Protein AF-0000000086684149 (afdb_homodimer)

Str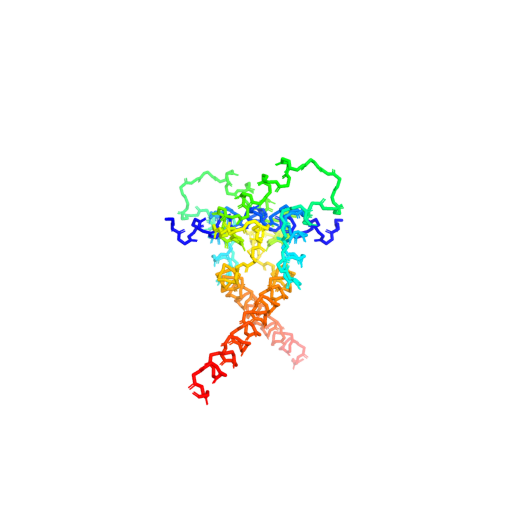ucture (mmCIF, N/CA/C/O backbone):
data_AF-0000000086684149-model_v1
#
loop_
_entity.id
_entity.type
_entity.pdbx_description
1 polymer 'Transcriptional regulator'
#
loop_
_atom_site.group_PDB
_atom_site.id
_atom_site.type_symbol
_atom_site.label_atom_id
_atom_site.label_alt_id
_atom_site.label_comp_id
_atom_site.label_asym_id
_atom_site.label_entity_id
_atom_site.label_seq_id
_atom_site.pdbx_PDB_ins_code
_atom_site.Cartn_x
_atom_site.Cartn_y
_atom_site.Cartn_z
_atom_site.occupancy
_atom_site.B_iso_or_equiv
_atom_site.auth_seq_id
_atom_site.auth_comp_id
_atom_site.auth_asym_id
_atom_site.auth_atom_id
_atom_site.pdbx_PDB_model_num
ATOM 1 N N . MET A 1 1 ? -17.109 5.512 -6.109 1 45.69 1 MET A N 1
ATOM 2 C CA . MET A 1 1 ? -15.75 5.008 -6.207 1 45.69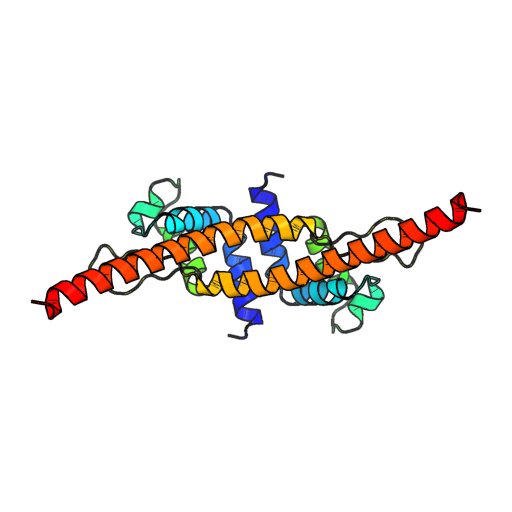 1 MET A CA 1
ATOM 3 C C . MET A 1 1 ? -15.656 3.58 -5.676 1 45.69 1 MET A C 1
ATOM 5 O O . MET A 1 1 ? -16.016 3.316 -4.527 1 45.69 1 MET A O 1
ATOM 9 N N . THR A 1 2 ? -15.602 2.537 -6.461 1 58.94 2 THR A N 1
ATOM 10 C CA . THR A 1 2 ? -15.562 1.169 -5.953 1 58.94 2 THR A CA 1
ATOM 11 C C . THR A 1 2 ? -14.352 0.962 -5.047 1 58.94 2 THR A C 1
ATOM 13 O O . THR A 1 2 ? -13.406 1.753 -5.07 1 58.94 2 THR A O 1
ATOM 16 N N . ALA A 1 3 ? -14.57 0.242 -4.008 1 57.41 3 ALA A N 1
ATOM 17 C CA . ALA A 1 3 ? -13.492 -0.094 -3.084 1 57.41 3 ALA A CA 1
ATOM 18 C C . ALA A 1 3 ? -12.18 -0.343 -3.832 1 57.41 3 ALA A C 1
ATOM 20 O O . ALA A 1 3 ? -11.109 0.046 -3.367 1 57.41 3 ALA A O 1
ATOM 21 N N . ALA A 1 4 ? -12.289 -0.984 -4.957 1 62.28 4 ALA A N 1
ATOM 22 C CA . ALA A 1 4 ? -11.133 -1.258 -5.801 1 62.28 4 ALA A CA 1
ATOM 23 C C . ALA A 1 4 ? -10.5 0.038 -6.305 1 62.28 4 ALA A C 1
ATOM 25 O O . ALA A 1 4 ? -9.273 0.166 -6.34 1 62.28 4 ALA A O 1
ATOM 26 N N . ASP A 1 5 ? -11.43 0.926 -6.422 1 85.31 5 ASP A N 1
ATOM 27 C CA . ASP A 1 5 ? -10.961 2.189 -6.977 1 85.31 5 ASP A CA 1
ATOM 28 C C . ASP A 1 5 ? -10.289 3.047 -5.906 1 85.31 5 ASP A C 1
ATOM 30 O O . ASP A 1 5 ? -9.25 3.656 -6.152 1 85.31 5 ASP A O 1
ATOM 34 N N . ALA A 1 6 ? -10.82 2.797 -4.668 1 90.56 6 ALA A N 1
ATOM 35 C CA . ALA A 1 6 ? -10.211 3.586 -3.6 1 90.56 6 ALA A CA 1
ATOM 36 C C . ALA A 1 6 ? -8.805 3.078 -3.273 1 90.56 6 ALA A C 1
ATOM 38 O O . ALA A 1 6 ? -7.879 3.871 -3.094 1 90.56 6 ALA A O 1
ATOM 39 N N . LEU A 1 7 ? -8.75 1.786 -3.307 1 93.81 7 LEU A N 1
ATOM 40 C CA . LEU A 1 7 ? -7.465 1.174 -2.996 1 93.81 7 LEU A CA 1
ATOM 41 C C . LEU A 1 7 ? -6.434 1.498 -4.07 1 93.81 7 LEU A C 1
ATOM 43 O O . LEU A 1 7 ? -5.266 1.744 -3.764 1 93.81 7 LEU A O 1
ATOM 47 N N . SER A 1 8 ? -6.914 1.571 -5.375 1 96.62 8 SER A N 1
ATOM 48 C CA . SER A 1 8 ? -6.023 1.928 -6.48 1 96.62 8 SER A CA 1
ATOM 49 C C . SER A 1 8 ? -5.477 3.342 -6.312 1 96.62 8 SER A C 1
ATOM 51 O O . SER A 1 8 ? -4.285 3.578 -6.512 1 96.62 8 SER A O 1
ATOM 53 N N . ARG A 1 9 ? -6.297 4.211 -5.871 1 96.06 9 ARG A N 1
ATOM 54 C CA . ARG A 1 9 ? -5.898 5.605 -5.695 1 96.06 9 ARG A CA 1
ATOM 55 C C . ARG A 1 9 ? -4.906 5.746 -4.547 1 96.06 9 ARG A C 1
ATOM 57 O O . ARG A 1 9 ? -3.93 6.492 -4.652 1 96.06 9 ARG A O 1
ATOM 64 N N . VAL A 1 10 ? -5.113 5.043 -3.5 1 96.5 10 VAL A N 1
ATOM 65 C CA . VAL A 1 10 ? -4.262 5.145 -2.32 1 96.5 10 VAL A CA 1
ATOM 66 C C . VAL A 1 10 ? -2.883 4.562 -2.629 1 96.5 10 VAL A C 1
ATOM 68 O O . VAL A 1 10 ? -1.86 5.191 -2.342 1 96.5 10 VAL A O 1
ATOM 71 N N . PHE A 1 11 ? -2.846 3.408 -3.26 1 96.38 11 PHE A N 1
ATOM 72 C CA . PHE A 1 11 ? -1.568 2.803 -3.619 1 96.38 11 PHE A CA 1
ATOM 73 C C . PHE A 1 11 ? -0.792 3.703 -4.574 1 96.38 11 PHE A C 1
ATOM 75 O O . PHE A 1 11 ? 0.409 3.916 -4.395 1 96.38 11 PHE A O 1
ATOM 82 N N . ALA A 1 12 ? -1.498 4.188 -5.527 1 97.31 12 ALA A N 1
ATOM 83 C CA . ALA A 1 12 ? -0.845 5.066 -6.492 1 97.31 12 ALA A CA 1
ATOM 84 C C . ALA A 1 12 ? -0.278 6.309 -5.809 1 97.31 12 ALA A C 1
ATOM 86 O O . ALA A 1 12 ? 0.838 6.734 -6.113 1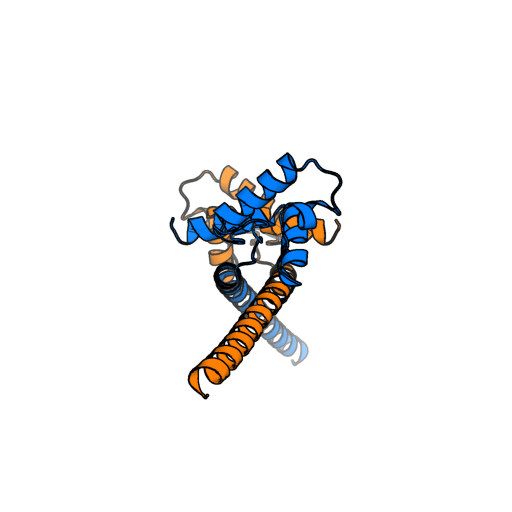 97.31 12 ALA A O 1
ATOM 87 N N . ALA A 1 13 ? -1.015 6.863 -4.941 1 97.62 13 ALA A N 1
ATOM 88 C CA . ALA A 1 13 ? -0.588 8.07 -4.234 1 97.62 13 ALA A CA 1
ATOM 89 C C . ALA A 1 13 ? 0.67 7.805 -3.41 1 97.62 13 ALA A C 1
ATOM 91 O O . ALA A 1 13 ? 1.594 8.617 -3.4 1 97.62 13 ALA A O 1
ATOM 92 N N . LEU A 1 14 ? 0.761 6.66 -2.793 1 96.5 14 LEU A N 1
ATOM 93 C CA . LEU A 1 14 ? 1.829 6.355 -1.846 1 96.5 14 LEU A CA 1
ATOM 94 C C . LEU A 1 14 ? 3.049 5.789 -2.566 1 96.5 14 LEU A C 1
ATOM 96 O O . LEU A 1 14 ? 4.098 5.59 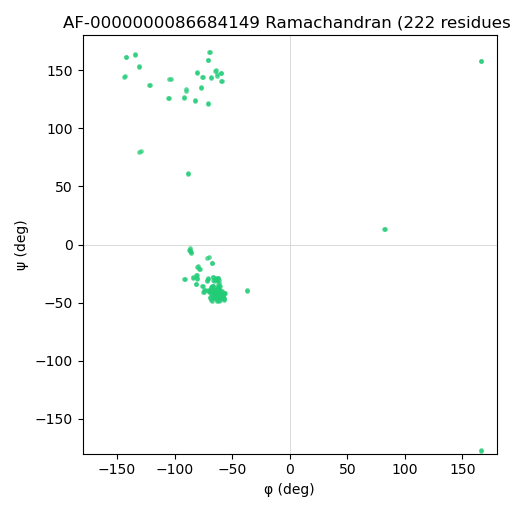-1.954 1 96.5 14 LEU A O 1
ATOM 100 N N . ALA A 1 15 ? 2.871 5.582 -3.881 1 97.19 15 ALA A N 1
ATOM 101 C CA . ALA A 1 15 ? 4.008 5.117 -4.672 1 97.19 15 ALA A CA 1
ATOM 102 C C . ALA A 1 15 ? 5.082 6.191 -4.773 1 97.19 15 ALA A C 1
ATOM 104 O O . ALA A 1 15 ? 6.227 5.906 -5.137 1 97.19 15 ALA A O 1
ATOM 105 N N . ASP A 1 16 ? 4.781 7.391 -4.48 1 97.19 16 ASP A N 1
ATOM 106 C CA . ASP A 1 16 ? 5.727 8.508 -4.539 1 97.19 16 ASP A CA 1
ATOM 107 C C . ASP A 1 16 ? 6.418 8.711 -3.193 1 97.19 16 ASP A C 1
ATOM 109 O O . ASP A 1 16 ? 5.754 8.898 -2.172 1 97.19 16 ASP A O 1
ATOM 113 N N . PRO A 1 17 ? 7.754 8.711 -3.23 1 96.06 17 PRO A N 1
ATOM 114 C CA . PRO A 1 17 ? 8.469 8.812 -1.955 1 96.06 17 PRO A CA 1
ATOM 115 C C . PRO A 1 17 ? 8.25 10.164 -1.269 1 96.06 17 PRO A C 1
ATOM 117 O O . PRO A 1 17 ? 8.25 10.234 -0.038 1 96.06 17 PRO A O 1
ATOM 120 N N . THR A 1 18 ? 8.062 11.203 -1.976 1 96.25 18 THR A N 1
ATOM 121 C CA . THR A 1 18 ? 7.797 12.516 -1.393 1 96.25 18 THR A CA 1
ATOM 122 C C . THR A 1 18 ? 6.469 12.516 -0.645 1 96.25 18 THR A C 1
ATOM 124 O O . THR A 1 18 ? 6.375 13.047 0.467 1 96.25 18 THR A O 1
ATOM 127 N N . ARG A 1 19 ? 5.52 11.969 -1.264 1 96.94 19 ARG A N 1
ATOM 128 C CA . ARG A 1 19 ? 4.211 11.891 -0.622 1 96.94 19 ARG A CA 1
ATOM 129 C C . ARG A 1 19 ? 4.266 11.023 0.63 1 96.94 19 ARG A C 1
ATOM 131 O O . ARG A 1 19 ? 3.615 11.328 1.632 1 96.94 19 ARG A O 1
ATOM 138 N N . ARG A 1 20 ? 5.027 9.914 0.574 1 95.75 20 ARG A N 1
ATOM 139 C CA . ARG A 1 20 ? 5.203 9.102 1.773 1 95.75 20 ARG A CA 1
ATOM 140 C C . ARG A 1 20 ? 5.895 9.898 2.877 1 95.75 20 ARG A C 1
ATOM 142 O O . ARG A 1 20 ? 5.555 9.758 4.055 1 95.75 20 ARG A O 1
ATOM 149 N N . ASP A 1 21 ? 6.832 10.656 2.492 1 95.5 21 ASP A N 1
ATOM 150 C CA . ASP A 1 21 ? 7.512 11.508 3.463 1 95.5 21 ASP A CA 1
ATOM 151 C C . ASP A 1 21 ? 6.551 12.516 4.078 1 95.5 21 ASP A C 1
ATOM 153 O O . ASP A 1 21 ? 6.602 12.781 5.281 1 95.5 21 ASP A O 1
ATOM 157 N N . MET A 1 22 ? 5.688 13.062 3.318 1 96.5 22 MET A N 1
ATOM 158 C CA . MET A 1 22 ? 4.684 14 3.816 1 96.5 22 MET A CA 1
ATOM 159 C C . MET A 1 22 ? 3.746 13.312 4.805 1 96.5 22 MET A C 1
ATOM 161 O O . MET A 1 22 ? 3.379 13.898 5.824 1 96.5 22 MET A O 1
ATOM 165 N N . VAL A 1 23 ? 3.377 12.094 4.496 1 95.56 23 VAL A N 1
ATOM 166 C CA . VAL A 1 23 ? 2.533 11.32 5.398 1 95.56 23 VAL A CA 1
ATOM 167 C C . VAL A 1 23 ? 3.254 11.117 6.73 1 95.56 23 VAL A C 1
ATOM 169 O O . VAL A 1 23 ? 2.658 11.281 7.797 1 95.56 23 VAL A O 1
ATOM 172 N N . ALA A 1 24 ? 4.512 10.766 6.656 1 93.25 24 ALA A N 1
ATOM 173 C CA . ALA A 1 24 ? 5.324 10.57 7.855 1 93.25 24 ALA A CA 1
ATOM 174 C C . ALA A 1 24 ? 5.336 11.836 8.719 1 93.25 24 ALA A C 1
ATOM 176 O O . ALA A 1 24 ? 5.168 11.758 9.938 1 93.25 24 ALA A O 1
ATOM 177 N N . ARG A 1 25 ? 5.434 12.906 8.164 1 93.81 25 ARG A N 1
ATOM 178 C CA . ARG A 1 25 ? 5.48 14.172 8.883 1 93.81 25 ARG A CA 1
ATOM 179 C C . ARG A 1 25 ? 4.125 14.5 9.5 1 93.81 25 ARG A C 1
ATOM 181 O O . ARG A 1 25 ? 4.047 14.945 10.648 1 93.81 25 ARG A O 1
ATOM 188 N N . LEU A 1 26 ? 3.129 14.242 8.773 1 94 26 LEU A N 1
ATOM 189 C CA . LEU A 1 26 ? 1.782 14.547 9.242 1 94 26 LEU A CA 1
ATOM 190 C C . LEU A 1 26 ? 1.369 13.594 10.359 1 94 26 LEU A C 1
ATOM 192 O O . LEU A 1 26 ? 0.485 13.914 11.156 1 94 26 LEU A O 1
ATOM 196 N N . SER A 1 27 ? 1.933 12.453 10.281 1 90.19 27 SER A N 1
ATOM 197 C CA . SER A 1 27 ? 1.631 11.5 11.352 1 90.19 27 SER A CA 1
ATOM 198 C C . SER A 1 27 ? 2.137 12.008 12.695 1 90.19 27 SER A C 1
ATOM 200 O O . SER A 1 27 ? 1.582 11.656 13.742 1 90.19 27 SER A O 1
ATOM 202 N N . ALA A 1 28 ? 3.15 12.758 12.703 1 87.12 28 ALA A N 1
ATOM 203 C CA . ALA A 1 28 ? 3.723 13.32 13.922 1 87.12 28 ALA A CA 1
ATOM 204 C C . ALA A 1 28 ? 2.91 14.523 14.406 1 87.12 28 ALA A C 1
ATOM 206 O O . ALA A 1 28 ? 3.021 14.922 15.57 1 87.12 28 ALA A O 1
ATOM 207 N N . GLY A 1 29 ? 2.15 15.117 13.492 1 87.94 29 GLY A N 1
ATOM 208 C CA . GLY A 1 29 ? 1.315 16.25 13.828 1 87.94 29 GLY A CA 1
ATOM 209 C C . GLY A 1 29 ? 0.794 17 12.617 1 87.94 29 GLY A C 1
ATOM 210 O O . GLY A 1 29 ? 1.404 16.953 11.547 1 87.94 29 GLY A O 1
ATOM 211 N N . ASP A 1 30 ? -0.292 17.703 12.844 1 89.38 30 ASP A N 1
ATOM 212 C CA . ASP A 1 30 ? -0.843 18.516 11.766 1 89.38 30 ASP A CA 1
ATOM 213 C C . ASP A 1 30 ? 0.141 19.609 11.352 1 89.38 30 ASP A C 1
ATOM 215 O O . ASP A 1 30 ? 0.929 20.094 12.164 1 89.38 30 ASP A O 1
ATOM 219 N N . ALA A 1 31 ? 0.15 19.953 10.109 1 93.19 31 ALA A N 1
ATOM 220 C CA . ALA A 1 31 ? 0.998 21.016 9.57 1 93.19 31 ALA A CA 1
ATOM 221 C C . ALA A 1 31 ? 0.278 21.781 8.469 1 93.19 31 ALA A C 1
ATOM 223 O O . ALA A 1 31 ? -0.555 21.219 7.754 1 93.19 31 ALA A O 1
ATOM 224 N N . THR A 1 32 ? 0.548 23.062 8.445 1 94.31 32 THR A N 1
ATOM 225 C CA . THR A 1 32 ? 0.079 23.828 7.293 1 94.31 32 THR A CA 1
ATOM 226 C C . THR A 1 32 ? 0.85 23.438 6.035 1 94.31 32 THR A C 1
ATOM 228 O O . THR A 1 32 ? 1.893 22.797 6.117 1 94.31 32 THR A O 1
ATOM 231 N N . VAL A 1 33 ? 0.311 23.844 4.918 1 94.88 33 VAL A N 1
ATOM 232 C CA . VAL A 1 33 ? 0.979 23.562 3.652 1 94.88 33 VAL A CA 1
ATOM 233 C C . VAL A 1 33 ? 2.373 24.188 3.654 1 94.88 33 VAL A C 1
ATOM 235 O O . VAL A 1 33 ? 3.34 23.562 3.209 1 94.88 33 VAL A O 1
ATOM 238 N N . GLY A 1 34 ? 2.424 25.391 4.219 1 94.06 34 GLY A N 1
ATOM 239 C CA . GLY A 1 34 ? 3.707 26.078 4.305 1 94.06 34 GLY A CA 1
ATOM 240 C C . GLY A 1 34 ? 4.715 25.344 5.172 1 94.06 34 GLY A C 1
ATOM 241 O O . GLY A 1 34 ? 5.883 25.203 4.797 1 94.06 34 GLY A O 1
ATOM 242 N N . GLN A 1 35 ? 4.312 24.875 6.316 1 95 35 GLN A N 1
ATOM 243 C CA . GLN A 1 35 ? 5.168 24.109 7.215 1 95 35 GLN A CA 1
ATOM 244 C C . GLN A 1 35 ? 5.617 22.797 6.57 1 95 35 GLN A C 1
ATOM 246 O O . GLN A 1 35 ? 6.773 22.391 6.715 1 95 35 GLN A O 1
ATOM 251 N N . LEU A 1 36 ? 4.742 22.125 5.867 1 95.12 36 LEU A N 1
ATOM 252 C CA . LEU A 1 36 ? 5.059 20.875 5.176 1 95.12 36 LEU A CA 1
ATOM 253 C C . LEU A 1 36 ? 6.094 21.109 4.082 1 95.12 36 LEU A C 1
ATOM 255 O O . LEU A 1 36 ? 6.93 20.234 3.822 1 95.12 36 LEU A O 1
ATOM 259 N N . ALA A 1 37 ? 6.086 22.297 3.49 1 96.31 37 ALA A N 1
ATOM 260 C CA . ALA A 1 37 ? 6.914 22.594 2.324 1 96.31 37 ALA A CA 1
ATOM 261 C C . ALA A 1 37 ? 8.352 22.906 2.736 1 96.31 37 ALA A C 1
ATOM 263 O O . ALA A 1 37 ? 9.273 22.812 1.92 1 96.31 37 ALA A O 1
ATOM 264 N N . GLU A 1 38 ? 8.539 23.219 3.955 1 96.19 38 GLU A N 1
ATOM 265 C CA . GLU A 1 38 ? 9.781 23.781 4.449 1 96.19 38 GLU A CA 1
ATOM 266 C C . GLU A 1 38 ? 10.969 22.875 4.145 1 96.19 38 GLU A C 1
ATOM 268 O O . GLU A 1 38 ? 12.023 23.344 3.699 1 96.19 38 GLU A O 1
ATOM 273 N N . PRO A 1 39 ? 10.836 21.672 4.312 1 94.62 39 PRO A N 1
ATOM 274 C CA . PRO A 1 39 ? 12.016 20.812 4.184 1 94.62 39 PRO A CA 1
ATOM 275 C C . PRO A 1 39 ? 12.273 20.375 2.74 1 94.62 39 PRO A C 1
ATOM 277 O O . PRO A 1 39 ? 13.281 19.719 2.463 1 94.62 39 PRO A O 1
ATOM 280 N N . TYR A 1 40 ? 11.445 20.719 1.788 1 95.75 40 TYR A N 1
ATOM 281 C CA . TYR A 1 40 ? 11.555 20.188 0.43 1 95.75 40 TYR A CA 1
ATOM 282 C C . TYR A 1 40 ? 12.141 21.234 -0.509 1 95.75 40 TYR A C 1
ATOM 284 O O . TYR A 1 40 ? 11.898 22.438 -0.344 1 95.75 40 TYR A O 1
ATOM 292 N N . ARG A 1 41 ? 12.914 20.734 -1.344 1 95.5 41 ARG A N 1
ATOM 293 C CA . ARG A 1 41 ? 13.422 21.578 -2.422 1 95.5 41 ARG A CA 1
ATOM 294 C C . ARG A 1 41 ? 12.484 21.562 -3.621 1 95.5 41 ARG A C 1
ATOM 296 O O . ARG A 1 41 ? 12.836 21.078 -4.695 1 95.5 41 ARG A O 1
ATOM 303 N N . MET A 1 42 ? 11.32 21.969 -3.51 1 96 42 MET A N 1
ATOM 304 C CA . MET A 1 42 ? 10.289 22.062 -4.539 1 96 42 MET A CA 1
ATOM 305 C C . MET A 1 42 ? 9.445 23.312 -4.359 1 96 42 MET A C 1
ATOM 307 O O . MET A 1 42 ? 9.453 23.922 -3.289 1 96 42 MET A O 1
ATOM 311 N N . THR A 1 43 ? 8.789 23.688 -5.352 1 96.06 43 THR A N 1
ATOM 312 C CA . THR A 1 43 ? 7.906 24.844 -5.301 1 96.06 43 THR A CA 1
ATOM 313 C C . THR A 1 43 ? 6.668 24.562 -4.461 1 96.06 43 THR A C 1
ATOM 315 O O . THR A 1 43 ? 6.297 23.391 -4.277 1 96.06 43 THR A O 1
ATOM 318 N N . LEU A 1 44 ? 6.047 25.562 -4 1 96.12 44 LEU A N 1
ATOM 319 C CA . LEU A 1 44 ? 4.793 25.422 -3.273 1 96.12 44 LEU A CA 1
ATOM 320 C C . LEU A 1 44 ? 3.723 24.797 -4.16 1 96.12 44 LEU A C 1
ATOM 322 O O . LEU A 1 44 ? 2.883 24.031 -3.676 1 96.12 44 LEU A O 1
ATOM 326 N N . GLN A 1 45 ? 3.771 25.141 -5.391 1 96.94 45 GLN A N 1
ATOM 327 C CA . GLN A 1 45 ? 2.848 24.547 -6.352 1 96.94 45 GLN A CA 1
ATOM 328 C C . GLN A 1 45 ? 2.996 23.016 -6.383 1 96.94 45 GLN A C 1
ATOM 330 O O . GLN A 1 45 ? 2 22.297 -6.426 1 96.94 45 GLN A O 1
ATOM 335 N N . ALA A 1 46 ? 4.242 22.578 -6.406 1 97.62 46 ALA A N 1
ATOM 336 C CA . ALA A 1 46 ? 4.504 21.141 -6.414 1 97.62 46 ALA A CA 1
ATOM 337 C C . ALA A 1 46 ? 4 20.469 -5.133 1 97.62 46 ALA A C 1
ATOM 339 O O . ALA A 1 46 ? 3.451 19.375 -5.168 1 97.62 46 ALA A O 1
ATOM 340 N N . VAL A 1 47 ? 4.203 21.125 -4.031 1 97.56 47 VAL A N 1
ATOM 341 C CA . VAL A 1 47 ? 3.707 20.625 -2.752 1 97.56 47 VAL A CA 1
ATOM 342 C C . VAL A 1 47 ? 2.184 20.516 -2.795 1 97.56 47 VAL A C 1
ATOM 344 O O . VAL A 1 47 ? 1.614 19.5 -2.371 1 97.56 47 VAL A O 1
ATOM 347 N N . TYR A 1 48 ? 1.524 21.516 -3.342 1 97.31 48 TYR A N 1
ATOM 348 C CA . TYR A 1 48 ? 0.071 21.484 -3.471 1 97.31 48 TYR A CA 1
ATOM 349 C C . TYR A 1 48 ? -0.383 20.328 -4.344 1 97.31 48 TYR A C 1
ATOM 351 O O . TYR A 1 48 ? -1.368 19.656 -4.031 1 97.31 48 TYR A O 1
ATOM 359 N N . LYS A 1 49 ? 0.357 20.109 -5.363 1 98.25 49 LYS A N 1
ATOM 360 C CA . LYS A 1 49 ? 0.009 19.016 -6.254 1 98.25 49 LYS A CA 1
ATOM 361 C C . LYS A 1 49 ? 0.095 17.672 -5.531 1 98.25 49 LYS A C 1
ATOM 363 O O . LYS A 1 49 ? -0.768 16.812 -5.707 1 98.25 49 LYS A O 1
ATOM 368 N N . HIS A 1 50 ? 1.162 17.5 -4.777 1 98.12 50 HIS A N 1
ATOM 369 C CA . HIS A 1 50 ? 1.285 16.281 -3.986 1 98.12 50 HIS A CA 1
ATOM 370 C C . HIS A 1 50 ? 0.13 16.141 -3 1 98.12 50 HIS A C 1
ATOM 372 O O . HIS A 1 50 ? -0.448 15.055 -2.859 1 98.12 50 HIS A O 1
ATOM 378 N N . LEU A 1 51 ? -0.199 17.203 -2.381 1 97.94 51 LEU A N 1
ATOM 379 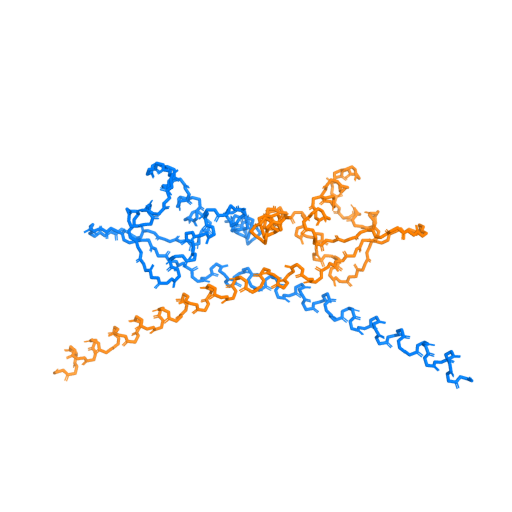C CA . LEU A 1 51 ? -1.258 17.188 -1.376 1 97.94 51 LEU A CA 1
ATOM 380 C C . LEU A 1 51 ? -2.615 16.922 -2.021 1 97.94 51 LEU A C 1
ATOM 382 O O . LEU A 1 51 ? -3.477 16.281 -1.427 1 97.94 51 LEU A O 1
ATOM 386 N N . LYS A 1 52 ? -2.799 17.453 -3.158 1 98.19 52 LYS A N 1
ATOM 387 C CA . LYS A 1 52 ? -4.039 17.203 -3.883 1 98.19 52 LYS A CA 1
ATOM 388 C C . LYS A 1 52 ? -4.188 15.711 -4.195 1 98.19 52 LYS A C 1
ATOM 390 O O . LYS A 1 52 ? -5.273 15.141 -4.043 1 98.19 52 LYS A O 1
ATOM 395 N N . VAL A 1 53 ? -3.137 15.109 -4.656 1 98.06 53 VAL A N 1
ATOM 396 C CA . VAL A 1 53 ? -3.143 13.68 -4.941 1 98.06 53 VAL A CA 1
ATOM 397 C C . VAL A 1 53 ? -3.475 12.898 -3.672 1 98.06 53 VAL A C 1
ATOM 399 O O . VAL A 1 53 ? -4.305 11.984 -3.693 1 98.06 53 VAL A O 1
ATOM 402 N N . LEU A 1 54 ? -2.857 13.234 -2.568 1 97.69 54 LEU A N 1
ATOM 403 C CA . LEU A 1 54 ? -3.102 12.578 -1.286 1 97.69 54 LEU A CA 1
ATOM 404 C C . LEU A 1 54 ? -4.539 12.812 -0.824 1 97.69 54 LEU A C 1
ATOM 406 O O . LEU A 1 54 ? -5.172 11.898 -0.286 1 97.69 54 LEU A O 1
ATOM 410 N N . GLU A 1 55 ? -5.008 13.992 -1.02 1 96.94 55 GLU A N 1
ATOM 411 C CA . GLU A 1 55 ? -6.375 14.336 -0.635 1 96.94 55 GLU A CA 1
ATOM 412 C C . GLU A 1 55 ? -7.395 13.57 -1.469 1 96.94 55 GLU A C 1
ATOM 414 O O . GLU A 1 55 ? -8.352 13.016 -0.928 1 96.94 55 GLU A O 1
ATOM 419 N N . ASP A 1 56 ? -7.195 13.484 -2.771 1 95.69 56 ASP A N 1
ATOM 420 C CA . ASP A 1 56 ? -8.086 12.758 -3.674 1 95.69 56 ASP A CA 1
ATOM 421 C C . ASP A 1 56 ? -8.125 11.273 -3.324 1 95.69 56 ASP A C 1
ATOM 423 O O . ASP A 1 56 ? -9.133 10.602 -3.562 1 95.69 56 ASP A O 1
ATOM 427 N N . ALA A 1 57 ? -7.023 10.805 -2.766 1 96.38 57 ALA A N 1
ATOM 428 C CA . ALA A 1 57 ? -6.926 9.398 -2.383 1 96.38 57 ALA A CA 1
ATOM 429 C C . ALA A 1 57 ? -7.496 9.172 -0.987 1 96.38 57 ALA A C 1
ATOM 431 O O . ALA A 1 57 ? -7.562 8.039 -0.514 1 96.38 57 ALA A O 1
ATOM 432 N N . GLY A 1 58 ? -7.836 10.219 -0.325 1 94.5 58 GLY A N 1
ATOM 433 C CA . GLY A 1 58 ? -8.406 10.117 1.01 1 94.5 58 GLY A CA 1
ATOM 434 C C . GLY A 1 58 ? -7.359 9.953 2.094 1 94.5 58 GLY A C 1
ATOM 435 O O . GLY A 1 58 ? -7.68 9.586 3.227 1 94.5 58 GLY A O 1
ATOM 436 N N . VAL A 1 59 ? -6.133 10.18 1.81 1 95.38 59 VAL A N 1
ATOM 437 C CA . VAL A 1 59 ? -5.02 9.977 2.734 1 95.38 59 VAL A CA 1
ATOM 438 C C . VAL A 1 59 ? -4.906 11.18 3.674 1 95.38 59 VAL A C 1
ATOM 440 O O . VAL A 1 59 ? -4.586 11.023 4.855 1 95.38 59 VAL A O 1
ATOM 443 N N . VAL A 1 60 ? -5.227 12.328 3.152 1 95.81 60 VAL A N 1
ATOM 444 C CA . VAL A 1 60 ? -5.199 13.539 3.963 1 95.81 60 VAL A CA 1
ATOM 445 C C . VAL A 1 60 ? -6.469 14.352 3.717 1 95.81 60 VAL A C 1
ATOM 447 O O . VAL A 1 60 ? -7.219 14.078 2.779 1 95.81 60 VAL A O 1
ATOM 450 N N . SER A 1 61 ? -6.707 15.219 4.566 1 94 61 SER A N 1
ATOM 451 C CA . SER A 1 61 ? -7.773 16.203 4.406 1 94 61 SER A CA 1
ATOM 452 C C . SER A 1 61 ? -7.273 17.609 4.688 1 94 61 SER A C 1
ATOM 454 O O . SER A 1 61 ? -6.266 17.797 5.379 1 94 61 SER A O 1
ATOM 456 N N . ARG A 1 62 ? -7.898 18.594 4.113 1 93.12 62 ARG A N 1
ATOM 457 C CA . ARG A 1 62 ? -7.672 20.016 4.32 1 93.12 62 ARG A CA 1
ATOM 458 C C . ARG A 1 62 ? -8.984 20.75 4.578 1 93.12 62 ARG A C 1
ATOM 460 O O . ARG A 1 62 ? -9.547 21.359 3.672 1 93.12 62 ARG A O 1
ATOM 467 N N . PRO A 1 63 ? -9.406 20.625 5.793 1 88 63 PRO A N 1
ATOM 468 C CA . PRO A 1 63 ? -10.719 21.203 6.098 1 88 63 PRO A CA 1
ATOM 469 C C . PRO A 1 63 ? -10.742 22.719 5.941 1 88 63 PRO A C 1
ATOM 471 O O . PRO A 1 63 ? -9.719 23.391 6.105 1 88 63 PRO A O 1
ATOM 474 N N . ALA A 1 64 ? -11.984 23.172 5.582 1 84.94 64 ALA A N 1
ATOM 475 C CA . ALA A 1 64 ? -12.195 24.609 5.504 1 84.94 64 ALA A CA 1
ATOM 476 C C . ALA A 1 64 ? -12.148 25.25 6.887 1 84.94 64 ALA A C 1
ATOM 478 O O . ALA A 1 64 ? -12.484 24.609 7.887 1 84.94 64 ALA A O 1
ATOM 479 N N . GLY A 1 65 ? -11.648 26.391 7.043 1 82.31 65 GLY A N 1
ATOM 480 C CA . GLY A 1 65 ? -11.57 27.141 8.289 1 82.31 65 GLY A CA 1
ATOM 481 C C . GLY A 1 65 ? -10.617 28.312 8.211 1 82.31 65 GLY A C 1
ATOM 482 O O . GLY A 1 65 ? -10.195 28.719 7.125 1 82.31 65 GLY A O 1
ATOM 483 N N . PRO A 1 66 ? -10.57 28.922 9.414 1 81.5 66 PRO A N 1
ATOM 484 C CA . PRO A 1 66 ? -9.68 30.094 9.445 1 81.5 66 PRO A CA 1
ATOM 485 C C . PRO A 1 66 ? -8.234 29.734 9.094 1 81.5 66 PRO A C 1
ATOM 487 O O . PRO A 1 66 ? -7.812 28.594 9.281 1 81.5 66 PRO A O 1
ATOM 490 N N . GLN A 1 67 ? -7.57 30.594 8.508 1 81 67 GLN A N 1
ATOM 491 C CA . GLN A 1 67 ? -6.164 30.391 8.156 1 81 67 GLN A CA 1
ATOM 492 C C . GLN A 1 67 ? -5.27 30.516 9.383 1 81 67 GLN A C 1
ATOM 494 O O . GLN A 1 67 ? -5.598 31.234 10.328 1 81 67 GLN A O 1
ATOM 499 N N . PRO A 1 68 ? -4.109 29.719 9.578 1 79.25 68 PRO A N 1
ATOM 500 C CA . PRO A 1 68 ? -3.574 28.766 8.602 1 79.25 68 PRO A CA 1
ATOM 501 C C . PRO A 1 68 ? -4.281 27.406 8.641 1 79.25 68 PRO A C 1
ATOM 503 O O . PRO A 1 68 ? -4.426 26.812 9.719 1 79.25 68 PRO A O 1
ATOM 506 N N . ARG A 1 69 ? -4.828 26.938 7.527 1 86 69 ARG A N 1
ATOM 507 C CA . ARG A 1 69 ? -5.559 25.688 7.426 1 86 69 ARG A CA 1
ATOM 508 C C . ARG A 1 69 ? -4.617 24.5 7.559 1 86 69 ARG A C 1
ATOM 510 O O . ARG A 1 69 ? -3.635 24.391 6.824 1 86 69 ARG A O 1
ATOM 517 N N . PRO A 1 70 ? -4.863 23.688 8.5 1 92.38 70 PRO A N 1
ATOM 518 C CA . PRO A 1 70 ? -3.975 22.531 8.688 1 92.38 70 PRO A CA 1
ATOM 519 C C . PRO A 1 70 ? -4.277 21.391 7.727 1 92.38 70 PRO A C 1
ATOM 521 O O . PRO A 1 70 ? -5.414 21.25 7.262 1 92.38 70 PRO A O 1
ATOM 524 N N . VAL A 1 71 ? -3.293 20.672 7.344 1 95.06 71 VAL A N 1
ATOM 525 C CA . VAL A 1 71 ? -3.418 19.391 6.68 1 95.06 71 VAL A CA 1
ATOM 526 C C . VAL A 1 71 ? -3.441 18.266 7.719 1 95.06 71 VAL A C 1
ATOM 528 O O . VAL A 1 71 ? -2.611 18.234 8.633 1 95.06 71 VAL A O 1
ATOM 531 N N . ARG A 1 72 ? -4.395 17.391 7.539 1 91.5 72 ARG A N 1
ATOM 532 C CA . ARG A 1 72 ? -4.562 16.328 8.531 1 91.5 72 ARG A CA 1
ATOM 533 C C . ARG A 1 72 ? -4.426 14.945 7.887 1 91.5 72 ARG A C 1
ATOM 535 O O . ARG A 1 72 ? -4.914 14.727 6.777 1 91.5 72 ARG A O 1
ATOM 542 N N . LEU A 1 73 ? -3.721 14.078 8.578 1 93.31 73 LEU A N 1
ATOM 543 C CA . LEU A 1 73 ? -3.646 12.688 8.148 1 93.31 73 LEU A CA 1
ATOM 544 C C . LEU A 1 73 ? -4.926 11.938 8.508 1 93.31 73 LEU A C 1
ATOM 546 O O . LEU A 1 73 ? -5.434 12.062 9.625 1 93.31 73 LEU A O 1
ATOM 550 N N . GLU A 1 74 ? -5.422 11.156 7.559 1 90.12 74 GLU A N 1
ATOM 551 C CA . GLU A 1 74 ? -6.645 10.383 7.77 1 90.12 74 GLU A CA 1
ATOM 552 C C . GLU A 1 74 ? -6.336 8.906 7.969 1 90.12 74 GLU A C 1
ATOM 554 O O . GLU A 1 74 ? -5.793 8.25 7.074 1 90.12 74 GLU A O 1
ATOM 559 N N . ALA A 1 75 ? -6.789 8.305 9.039 1 84.5 75 ALA A N 1
ATOM 560 C CA . ALA A 1 75 ? -6.441 6.945 9.438 1 84.5 75 ALA A CA 1
ATOM 561 C C . ALA A 1 75 ? -7.277 5.922 8.672 1 84.5 75 ALA A C 1
ATOM 563 O O . ALA A 1 75 ? -6.84 4.785 8.469 1 84.5 75 ALA A O 1
ATOM 564 N N . GLU A 1 76 ? -8.43 6.262 8.227 1 85.38 76 GLU A N 1
ATOM 565 C CA . GLU A 1 76 ? -9.406 5.32 7.68 1 85.38 76 GLU A CA 1
ATOM 566 C C . GLU A 1 76 ? -8.867 4.633 6.43 1 85.38 76 GLU A C 1
ATOM 568 O O . GLU A 1 76 ? -9.156 3.459 6.188 1 85.38 76 GLU A O 1
ATOM 573 N N . VAL A 1 77 ? -8.172 5.383 5.73 1 85.06 77 VAL A N 1
ATOM 574 C CA . VAL A 1 77 ? -7.691 4.82 4.469 1 85.06 77 VAL A CA 1
ATOM 575 C C . VAL A 1 77 ? -6.613 3.777 4.746 1 85.06 77 VAL A C 1
ATOM 577 O O . VAL A 1 77 ? -6.461 2.816 3.99 1 85.06 77 VAL A O 1
ATOM 580 N N . PHE A 1 78 ? -5.852 3.924 5.785 1 87.19 78 PHE A N 1
ATOM 581 C CA . PHE A 1 78 ? -4.832 2.953 6.168 1 87.19 78 PHE A CA 1
ATOM 582 C C . PHE A 1 78 ? -5.469 1.642 6.605 1 87.19 78 PHE A C 1
ATOM 584 O O . PHE A 1 78 ? -4.895 0.569 6.41 1 87.19 78 PHE A O 1
ATOM 591 N N . ASP A 1 79 ? -6.703 1.835 7.113 1 86.62 79 ASP A N 1
ATOM 592 C CA . ASP A 1 79 ? -7.426 0.634 7.52 1 86.62 79 ASP A CA 1
ATOM 593 C C . ASP A 1 79 ? -7.773 -0.233 6.312 1 86.62 79 ASP A C 1
ATOM 595 O O . ASP A 1 79 ? -7.688 -1.461 6.375 1 86.62 79 ASP A O 1
ATOM 599 N N . LEU A 1 80 ? -8.148 0.436 5.309 1 87.19 80 LEU A N 1
ATOM 600 C CA . LEU A 1 80 ? -8.469 -0.27 4.074 1 87.19 80 LEU A CA 1
ATOM 601 C C . LEU A 1 80 ? -7.246 -0.996 3.525 1 87.19 80 LEU A C 1
ATOM 603 O O . LEU A 1 80 ? -7.332 -2.166 3.146 1 87.19 80 LEU A O 1
ATOM 607 N N . MET A 1 81 ? -6.125 -0.361 3.512 1 90.75 81 MET A N 1
ATOM 608 C CA . MET A 1 81 ? -4.879 -0.959 3.041 1 90.75 81 MET A CA 1
ATOM 609 C C . MET A 1 81 ? -4.477 -2.139 3.92 1 90.75 81 MET A C 1
ATOM 611 O O . MET A 1 81 ? -4.141 -3.211 3.412 1 90.75 81 MET A O 1
ATOM 615 N N . ASP A 1 82 ? -4.523 -1.859 5.152 1 89 82 ASP A N 1
ATOM 616 C CA . ASP A 1 82 ? -4.125 -2.871 6.125 1 89 82 ASP A CA 1
ATOM 617 C C . ASP A 1 82 ? -4.957 -4.141 5.969 1 89 82 ASP A C 1
ATOM 619 O O . ASP A 1 82 ? -4.414 -5.25 5.973 1 89 82 ASP A O 1
ATOM 623 N N . THR A 1 83 ? -6.234 -3.971 5.848 1 88.75 83 THR A N 1
ATOM 624 C CA . THR A 1 83 ? -7.129 -5.113 5.699 1 88.75 83 THR A CA 1
ATOM 625 C C . THR A 1 83 ? -6.746 -5.945 4.48 1 88.75 83 THR A C 1
ATOM 627 O O . THR A 1 83 ? -6.676 -7.176 4.559 1 88.75 83 THR A O 1
ATOM 630 N N . TRP A 1 84 ? -6.5 -5.266 3.441 1 90.19 84 TRP A N 1
ATOM 631 C CA . TRP A 1 84 ? -6.148 -5.965 2.209 1 90.19 84 TRP A CA 1
ATOM 632 C C . TRP A 1 84 ? -4.789 -6.641 2.338 1 90.19 84 TRP A C 1
ATOM 634 O O . TRP A 1 84 ? -4.637 -7.816 1.997 1 90.19 84 TRP A O 1
ATOM 644 N N . ILE A 1 85 ? -3.812 -5.973 2.807 1 89.31 85 ILE A N 1
ATOM 645 C CA . ILE A 1 85 ? -2.439 -6.461 2.896 1 89.31 85 ILE A CA 1
ATOM 646 C C . ILE A 1 85 ? -2.371 -7.629 3.879 1 89.31 85 ILE A C 1
ATOM 648 O O . ILE A 1 85 ? -1.739 -8.648 3.594 1 89.31 85 ILE A O 1
ATOM 652 N N . GLU A 1 86 ? -2.994 -7.477 5.008 1 86.62 86 GLU A N 1
ATOM 653 C CA . GLU A 1 86 ? -2.949 -8.5 6.051 1 86.62 86 GLU A CA 1
ATOM 654 C C . GLU A 1 86 ? -3.584 -9.805 5.574 1 86.62 86 GLU A C 1
ATOM 656 O O . GLU A 1 86 ? -3.105 -10.891 5.906 1 86.62 86 GLU A O 1
ATOM 661 N N . ARG A 1 87 ? -4.57 -9.664 4.914 1 85.12 87 ARG A N 1
ATOM 662 C CA . ARG A 1 87 ? -5.254 -10.844 4.395 1 85.12 87 ARG A CA 1
ATOM 663 C C . ARG A 1 87 ? -4.312 -11.688 3.539 1 85.12 87 ARG A C 1
ATOM 665 O O . ARG A 1 87 ? -4.176 -12.891 3.764 1 85.12 87 ARG A O 1
ATOM 672 N N . TYR A 1 88 ? -3.598 -11.031 2.645 1 83.12 88 TYR A N 1
ATOM 673 C CA . TYR A 1 88 ? -2.822 -11.797 1.68 1 83.12 88 TYR A CA 1
ATOM 674 C C . TYR A 1 88 ? -1.473 -12.203 2.264 1 83.12 88 TYR A C 1
ATOM 676 O O . TYR A 1 88 ? -0.917 -13.242 1.898 1 83.12 88 TYR A O 1
ATOM 684 N N . ARG A 1 89 ? -1.013 -11.391 3.158 1 81.75 89 ARG A N 1
ATOM 685 C CA . ARG A 1 89 ? 0.177 -11.789 3.904 1 81.75 89 ARG A CA 1
ATOM 686 C C . ARG A 1 89 ? -0.07 -13.078 4.68 1 81.75 89 ARG A C 1
ATOM 688 O O . ARG A 1 89 ? 0.749 -14 4.637 1 81.75 89 ARG A O 1
ATOM 695 N N . ARG A 1 90 ? -1.102 -13.164 5.359 1 83.56 90 ARG A N 1
ATOM 696 C CA . ARG A 1 90 ? -1.446 -14.328 6.168 1 83.56 90 ARG A CA 1
ATOM 697 C C . ARG A 1 90 ? -1.629 -15.562 5.297 1 83.56 90 ARG A C 1
ATOM 699 O O . ARG A 1 90 ? -1.149 -16.641 5.641 1 83.56 90 ARG A O 1
ATOM 706 N N . GLU A 1 91 ? -2.279 -15.383 4.258 1 82.88 91 GLU A N 1
ATOM 707 C CA . GLU A 1 91 ? -2.496 -16.516 3.355 1 82.88 91 GLU A CA 1
ATOM 708 C C . GLU A 1 91 ? -1.175 -17.047 2.814 1 82.88 91 GLU A C 1
ATOM 710 O O . GLU A 1 91 ? -0.979 -18.266 2.736 1 82.88 91 GLU A O 1
ATOM 715 N N . ALA A 1 92 ? -0.333 -16.141 2.441 1 79.81 92 ALA A N 1
ATOM 716 C CA . ALA A 1 92 ? 0.971 -16.531 1.92 1 79.81 92 ALA A CA 1
ATOM 717 C C . ALA A 1 92 ? 1.798 -17.234 2.992 1 79.81 92 ALA A C 1
ATOM 719 O O . ALA A 1 92 ? 2.479 -18.234 2.711 1 79.81 92 ALA A O 1
ATOM 720 N N . GLU A 1 93 ? 1.712 -16.766 4.203 1 82.06 93 GLU A N 1
ATOM 721 C CA . GLU A 1 93 ? 2.453 -17.359 5.309 1 82.06 93 GLU A CA 1
ATOM 722 C C . GLU A 1 93 ? 1.931 -18.766 5.637 1 82.06 93 GLU A C 1
ATOM 724 O O . GLU A 1 93 ? 2.713 -19.672 5.902 1 82.06 93 GLU A O 1
ATOM 729 N N . GLU A 1 94 ? 0.696 -18.844 5.641 1 82.5 94 GLU A N 1
ATOM 730 C CA . GLU A 1 94 ? 0.076 -20.141 5.918 1 82.5 94 GLU A CA 1
ATOM 731 C C . GLU A 1 94 ? 0.474 -21.188 4.875 1 82.5 94 GLU A C 1
ATOM 733 O O . GLU A 1 94 ? 0.706 -22.344 5.207 1 82.5 94 GLU A O 1
ATOM 738 N N . ARG A 1 95 ? 0.545 -20.75 3.725 1 77.94 95 ARG A N 1
ATOM 739 C CA . ARG A 1 95 ? 0.944 -21.656 2.646 1 77.94 95 ARG A CA 1
ATOM 740 C C . ARG A 1 95 ? 2.389 -22.109 2.822 1 77.94 95 ARG A C 1
ATOM 742 O O . ARG A 1 95 ? 2.695 -23.297 2.654 1 77.94 95 ARG A O 1
ATOM 749 N N . TYR A 1 96 ? 3.252 -21.172 3.129 1 76.06 96 TYR A N 1
ATOM 750 C CA . TYR A 1 96 ? 4.652 -21.516 3.344 1 76.06 96 TYR A CA 1
ATOM 751 C C . TYR A 1 96 ? 4.809 -22.469 4.523 1 76.06 96 TYR A C 1
ATOM 753 O O . TYR A 1 96 ? 5.594 -23.422 4.465 1 76.06 96 TYR A O 1
ATOM 761 N N . ARG A 1 97 ? 4.012 -22.172 5.48 1 80.12 97 ARG A N 1
ATOM 762 C CA . ARG A 1 97 ? 4.074 -23.031 6.664 1 80.12 97 ARG A CA 1
ATOM 763 C C . ARG A 1 97 ? 3.605 -24.438 6.34 1 80.12 97 ARG A C 1
ATOM 765 O O . ARG A 1 97 ? 4.215 -25.422 6.785 1 80.12 97 ARG A O 1
ATOM 772 N N . ARG A 1 98 ? 2.635 -24.531 5.625 1 79.12 98 ARG A N 1
ATOM 773 C CA . ARG A 1 98 ? 2.119 -25.828 5.23 1 79.12 98 ARG A CA 1
ATOM 774 C C . ARG A 1 98 ? 3.129 -26.578 4.371 1 79.12 98 ARG A C 1
ATOM 776 O O . ARG A 1 98 ? 3.314 -27.797 4.535 1 79.12 98 ARG A O 1
ATOM 783 N N . LEU A 1 99 ? 3.736 -25.906 3.51 1 77.19 99 LEU A N 1
ATOM 784 C CA . LEU A 1 99 ? 4.742 -26.516 2.65 1 77.19 99 LEU A CA 1
ATOM 785 C C . LEU A 1 99 ? 5.938 -27 3.471 1 77.19 99 LEU A C 1
ATOM 787 O O . LEU A 1 99 ? 6.438 -28.109 3.256 1 77.19 99 LEU A O 1
ATOM 791 N N . ASP A 1 100 ? 6.297 -26.109 4.418 1 79.44 100 ASP A N 1
ATOM 792 C CA . ASP A 1 100 ? 7.395 -26.484 5.297 1 79.44 100 ASP A CA 1
ATOM 793 C C . ASP A 1 100 ? 7.059 -27.766 6.078 1 79.44 100 ASP A C 1
ATOM 795 O O . ASP A 1 100 ? 7.902 -28.641 6.234 1 79.44 100 ASP A O 1
ATOM 799 N N . ALA A 1 101 ? 5.879 -27.75 6.496 1 84.12 101 ALA A N 1
ATOM 800 C CA . ALA A 1 101 ? 5.438 -28.906 7.281 1 84.12 101 ALA A CA 1
ATOM 801 C C . ALA A 1 101 ? 5.445 -30.172 6.441 1 84.12 101 ALA A C 1
ATOM 803 O O . ALA A 1 101 ? 5.859 -31.234 6.918 1 84.12 101 ALA A O 1
ATOM 804 N N . VAL A 1 102 ? 5.02 -30.094 5.289 1 81.69 102 VAL A N 1
ATOM 805 C CA . VAL A 1 102 ? 4.949 -31.25 4.402 1 81.69 102 VAL A CA 1
ATOM 806 C C . VAL A 1 102 ? 6.363 -31.719 4.059 1 81.69 102 VAL A C 1
ATOM 808 O O . VAL A 1 102 ? 6.641 -32.906 4.055 1 81.69 102 VAL A O 1
ATOM 811 N N . LEU A 1 103 ? 7.258 -30.781 3.848 1 80.88 103 LEU A N 1
ATOM 812 C CA . LEU A 1 103 ? 8.641 -31.109 3.514 1 80.88 103 LEU A CA 1
ATOM 813 C C . LEU A 1 103 ? 9.344 -31.766 4.695 1 80.88 103 LEU A C 1
ATOM 815 O O . LEU A 1 103 ? 10.141 -32.688 4.512 1 80.88 103 LEU A O 1
ATOM 819 N N . ALA A 1 104 ? 8.969 -31.266 5.812 1 86.06 104 ALA A N 1
ATOM 820 C CA . ALA A 1 104 ? 9.539 -31.844 7.023 1 86.06 104 ALA A CA 1
ATOM 821 C C . ALA A 1 104 ? 9.055 -33.281 7.223 1 86.06 104 ALA A C 1
ATOM 823 O O . ALA A 1 104 ? 9.836 -34.156 7.617 1 86.06 104 ALA A O 1
ATOM 824 N N . GLU A 1 105 ? 7.898 -33.5 6.934 1 86.69 105 GLU A N 1
ATOM 825 C CA . GLU A 1 105 ? 7.324 -34.812 7.051 1 86.69 105 GLU A CA 1
ATOM 826 C C . GLU A 1 105 ? 7.938 -35.781 6.031 1 86.69 105 GLU A C 1
ATOM 828 O O . GLU A 1 105 ? 8.195 -36.938 6.34 1 86.69 105 GLU A O 1
ATOM 833 N N . MET A 1 106 ? 8.227 -35.312 4.871 1 84.62 106 MET A N 1
ATOM 834 C CA . MET A 1 106 ? 8.82 -36.156 3.816 1 84.62 106 MET A CA 1
ATOM 835 C C . MET A 1 106 ? 10.266 -36.5 4.148 1 84.62 106 MET A C 1
ATOM 837 O O . MET A 1 106 ? 10.711 -37.625 3.9 1 84.62 106 MET A O 1
ATOM 841 N N . ASP A 1 107 ? 10.883 -35.469 4.68 1 85.75 107 ASP A N 1
ATOM 842 C CA . ASP A 1 107 ? 12.273 -35.688 5.074 1 85.75 107 ASP A CA 1
ATOM 843 C C . ASP A 1 107 ? 12.375 -36.719 6.188 1 85.75 107 ASP A C 1
ATOM 845 O O . ASP A 1 107 ? 13.281 -37.562 6.188 1 85.75 107 ASP A O 1
ATOM 849 N N . GLU A 1 108 ? 11.531 -36.594 7.086 1 85.62 108 GLU A N 1
ATOM 850 C CA . GLU A 1 108 ? 11.492 -37.562 8.188 1 85.62 108 GLU A CA 1
ATOM 851 C C . GLU A 1 108 ? 11.188 -38.969 7.684 1 85.62 108 GLU A C 1
ATOM 853 O O . GLU A 1 108 ? 11.766 -39.938 8.156 1 85.62 108 GLU A O 1
ATOM 858 N N . LYS A 1 109 ? 10.469 -39.062 6.758 1 87 109 LYS A N 1
ATOM 859 C CA . LYS A 1 109 ? 10.102 -40.375 6.203 1 87 109 LYS A CA 1
ATOM 860 C C . LYS A 1 109 ? 11.25 -40.969 5.398 1 87 109 LYS A C 1
ATOM 862 O O . LYS A 1 109 ? 11.422 -42.188 5.371 1 87 109 LYS A O 1
ATOM 867 N N . GLU A 1 110 ? 11.844 -40.094 4.828 1 85.06 110 GLU A N 1
ATOM 868 C CA . GLU A 1 110 ? 12.961 -40.562 4.016 1 85.06 110 GLU A CA 1
ATOM 869 C C . GLU A 1 110 ? 14.156 -40.938 4.887 1 85.06 110 GLU A C 1
ATOM 871 O O . GLU A 1 110 ? 14.883 -41.875 4.578 1 85.06 110 GLU A O 1
ATOM 876 N N . HIS A 1 111 ? 14.383 -40.094 5.91 1 82.62 111 HIS A N 1
ATOM 877 C CA . HIS A 1 111 ? 15.547 -40.375 6.75 1 82.62 111 HIS A CA 1
ATOM 878 C C . HIS A 1 111 ? 15.172 -41.281 7.934 1 82.62 111 HIS A C 1
ATOM 880 O O . HIS A 1 111 ? 16.062 -41.75 8.641 1 82.62 111 HIS A O 1
ATOM 886 N N . GLY A 1 112 ? 13.898 -41.188 8.406 1 67.62 112 GLY A N 1
ATOM 887 C CA . GLY A 1 112 ? 13.508 -42.062 9.484 1 67.62 112 GLY A CA 1
ATOM 888 C C . GLY A 1 112 ? 13.352 -43.531 9.039 1 67.62 112 GLY A C 1
ATOM 889 O O . GLY A 1 112 ? 13.055 -44.406 9.844 1 67.62 112 GLY A O 1
ATOM 890 N N . THR A 1 113 ? 13.336 -43.938 7.754 1 49.19 113 THR A N 1
ATOM 891 C CA . THR A 1 113 ? 13.508 -45.375 7.551 1 49.19 113 THR A CA 1
ATOM 892 C C . THR A 1 113 ? 14.953 -45.781 7.781 1 49.19 113 THR A C 1
ATOM 894 O O . THR A 1 113 ? 15.875 -45 7.574 1 49.19 113 THR A O 1
ATOM 897 N N . MET B 1 1 ? 18.75 -0.879 -4.488 1 45.25 1 MET B N 1
ATOM 898 C CA . MET B 1 1 ? 17.406 -0.324 -4.449 1 45.25 1 MET B CA 1
ATOM 899 C C . MET B 1 1 ? 17.062 0.191 -3.057 1 45.25 1 MET B C 1
ATOM 901 O O . MET B 1 1 ? 17.141 -0.554 -2.078 1 45.25 1 MET B O 1
ATOM 905 N N . THR B 1 2 ? 17.047 1.453 -2.758 1 58.5 2 THR B N 1
ATOM 906 C CA . THR B 1 2 ? 16.766 1.936 -1.41 1 58.5 2 THR B CA 1
ATOM 907 C C . THR B 1 2 ? 15.391 1.481 -0.948 1 58.5 2 THR B C 1
ATOM 909 O O . THR B 1 2 ? 14.547 1.099 -1.767 1 58.5 2 THR B O 1
ATOM 912 N N . ALA B 1 3 ? 15.305 1.122 0.277 1 56.91 3 ALA B N 1
ATOM 913 C CA . ALA B 1 3 ? 14.023 0.725 0.866 1 56.91 3 ALA B CA 1
ATOM 914 C C . ALA B 1 3 ? 12.883 1.582 0.329 1 56.91 3 ALA B C 1
ATOM 916 O O . ALA B 1 3 ? 11.781 1.082 0.097 1 56.91 3 ALA B O 1
ATOM 917 N N . ALA B 1 4 ? 13.141 2.85 0.179 1 61.84 4 ALA B N 1
ATOM 918 C CA . ALA B 1 4 ? 12.164 3.785 -0.374 1 61.84 4 ALA B CA 1
ATOM 919 C C . ALA B 1 4 ? 11.789 3.404 -1.804 1 61.84 4 ALA B C 1
ATOM 921 O O . ALA B 1 4 ? 10.617 3.467 -2.182 1 61.84 4 ALA B O 1
ATOM 922 N N . ASP B 1 5 ? 12.805 2.84 -2.355 1 85.25 5 ASP B N 1
ATOM 923 C CA . ASP B 1 5 ? 12.594 2.504 -3.76 1 85.25 5 ASP B CA 1
ATOM 924 C C . ASP B 1 5 ? 11.805 1.204 -3.902 1 85.25 5 ASP B C 1
ATOM 926 O O . ASP B 1 5 ? 10.906 1.104 -4.742 1 85.25 5 ASP B O 1
ATOM 930 N N . ALA B 1 6 ? 12.016 0.368 -2.84 1 90.44 6 ALA B N 1
ATOM 931 C CA . ALA B 1 6 ? 11.281 -0.89 -2.924 1 90.44 6 ALA B CA 1
ATOM 932 C C . ALA B 1 6 ? 9.797 -0.676 -2.633 1 90.44 6 ALA B C 1
ATOM 934 O O . ALA B 1 6 ? 8.938 -1.225 -3.326 1 90.44 6 ALA B O 1
ATOM 935 N N . LEU B 1 7 ? 9.617 0.184 -1.673 1 93.75 7 LEU B N 1
ATOM 936 C CA . LEU B 1 7 ? 8.242 0.463 -1.288 1 93.75 7 LEU B CA 1
ATOM 937 C C . LEU B 1 7 ? 7.5 1.181 -2.412 1 93.75 7 LEU B C 1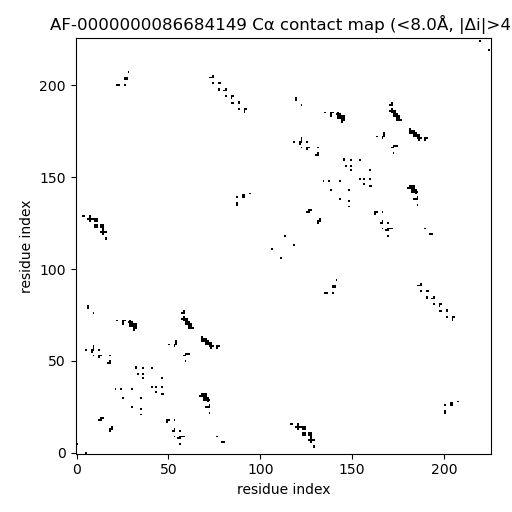
ATOM 939 O O . LEU B 1 7 ? 6.324 0.905 -2.658 1 93.75 7 LEU B O 1
ATOM 943 N N . SER B 1 8 ? 8.242 2.076 -3.158 1 96.62 8 SER B N 1
ATOM 944 C CA . SER B 1 8 ? 7.648 2.781 -4.289 1 96.62 8 SER B CA 1
ATOM 945 C C . SER B 1 8 ? 7.223 1.808 -5.383 1 96.62 8 SER B C 1
ATOM 947 O O . SER B 1 8 ? 6.125 1.927 -5.934 1 96.62 8 SER B O 1
ATOM 949 N N . ARG B 1 9 ? 8.016 0.836 -5.609 1 96.06 9 ARG B N 1
ATOM 950 C CA . ARG B 1 9 ? 7.727 -0.144 -6.652 1 96.06 9 ARG B CA 1
ATOM 951 C C . ARG B 1 9 ? 6.535 -1.016 -6.27 1 96.06 9 ARG B C 1
ATOM 953 O O . ARG B 1 9 ? 5.684 -1.312 -7.109 1 96.06 9 ARG B O 1
ATOM 960 N N . VAL B 1 10 ? 6.441 -1.383 -5.047 1 96.44 10 VAL B N 1
ATOM 961 C CA . VAL B 1 10 ? 5.375 -2.262 -4.582 1 96.44 10 VAL B CA 1
ATOM 962 C C . VAL B 1 10 ? 4.039 -1.52 -4.617 1 96.44 10 VAL B C 1
ATOM 964 O O . VAL B 1 10 ? 3.049 -2.035 -5.141 1 96.44 10 VAL B O 1
ATOM 967 N N . PHE B 1 11 ? 4.031 -0.299 -4.117 1 96.44 11 PHE B N 1
ATOM 968 C CA . PHE B 1 11 ? 2.803 0.488 -4.141 1 96.44 11 PHE B CA 1
ATOM 969 C C . PHE B 1 11 ? 2.338 0.721 -5.574 1 96.44 11 PHE B C 1
ATOM 971 O O . PHE B 1 11 ? 1.153 0.565 -5.879 1 96.44 11 PHE B O 1
ATOM 978 N N . ALA B 1 12 ? 3.27 1.064 -6.387 1 97.25 12 ALA B N 1
ATOM 979 C CA . ALA B 1 12 ? 2.922 1.308 -7.785 1 97.25 12 ALA B CA 1
ATOM 980 C C . ALA B 1 12 ? 2.355 0.05 -8.438 1 97.25 12 ALA B C 1
ATOM 982 O O . ALA B 1 12 ? 1.374 0.117 -9.18 1 97.25 12 ALA B O 1
ATOM 983 N N . ALA B 1 13 ? 2.945 -1.034 -8.18 1 97.56 13 ALA B N 1
ATOM 984 C CA . ALA B 1 13 ? 2.504 -2.301 -8.758 1 97.56 13 ALA B CA 1
ATOM 985 C C . ALA B 1 13 ? 1.081 -2.637 -8.32 1 97.56 13 ALA B C 1
ATOM 987 O O . ALA B 1 13 ? 0.262 -3.074 -9.133 1 97.56 13 ALA B O 1
ATOM 988 N N . LEU B 1 14 ? 0.753 -2.377 -7.094 1 96.44 14 LEU B N 1
ATOM 989 C CA . LEU B 1 14 ? -0.515 -2.799 -6.508 1 96.44 14 LEU B CA 1
ATOM 990 C C . LEU B 1 14 ? -1.607 -1.769 -6.773 1 96.44 14 LEU B C 1
ATOM 992 O O . LEU B 1 14 ? -2.779 -2.008 -6.473 1 96.44 14 LEU B O 1
ATOM 996 N N . ALA B 1 15 ? -1.178 -0.641 -7.375 1 97.12 15 ALA B N 1
ATOM 997 C CA . ALA B 1 15 ? -2.164 0.375 -7.734 1 97.12 15 ALA B CA 1
ATOM 998 C C . ALA B 1 15 ? -3.084 -0.121 -8.844 1 97.12 15 ALA B C 1
ATOM 1000 O O . ALA B 1 15 ? -4.148 0.453 -9.078 1 97.12 15 ALA B O 1
ATOM 1001 N N . ASP B 1 16 ? -2.732 -1.142 -9.523 1 97.19 16 ASP B N 1
ATOM 1002 C CA . ASP B 1 16 ? -3.533 -1.71 -10.602 1 97.19 16 ASP B CA 1
ATOM 1003 C C . ASP B 1 16 ? -4.465 -2.801 -10.078 1 97.19 16 ASP B C 1
ATOM 1005 O O . ASP B 1 16 ? -4.012 -3.768 -9.461 1 97.19 16 ASP B O 1
ATOM 1009 N N . PRO B 1 17 ? -5.75 -2.654 -10.383 1 96.06 17 PRO B N 1
ATOM 1010 C CA . PRO B 1 17 ? -6.695 -3.627 -9.828 1 96.06 17 PRO B CA 1
ATOM 1011 C C . PRO B 1 17 ? -6.5 -5.031 -10.391 1 96.06 17 PRO B C 1
ATOM 1013 O O . PRO B 1 17 ? -6.746 -6.02 -9.703 1 96.06 17 PRO B O 1
ATOM 1016 N N . THR B 1 18 ? -6.066 -5.168 -11.586 1 96.25 18 THR B N 1
ATOM 1017 C CA . THR B 1 18 ? -5.805 -6.473 -12.18 1 96.25 18 THR B CA 1
ATOM 1018 C C . THR B 1 18 ? -4.668 -7.184 -11.445 1 96.25 18 THR B C 1
ATOM 1020 O O . THR B 1 18 ? -4.766 -8.375 -11.148 1 96.25 18 THR B O 1
ATOM 1023 N N . ARG B 1 19 ? -3.67 -6.457 -11.203 1 96.88 19 ARG B N 1
ATOM 1024 C CA . ARG B 1 19 ? -2.539 -7.031 -10.484 1 96.88 19 ARG B CA 1
ATOM 1025 C C . ARG B 1 19 ? -2.938 -7.43 -9.07 1 96.88 19 ARG B C 1
ATOM 1027 O O . ARG B 1 19 ? -2.482 -8.453 -8.555 1 96.88 19 ARG B O 1
ATOM 1034 N N . ARG B 1 20 ? -3.773 -6.605 -8.414 1 95.75 20 ARG B N 1
ATOM 1035 C CA . ARG B 1 20 ? -4.273 -6.988 -7.094 1 95.75 20 ARG B CA 1
ATOM 1036 C C . ARG B 1 20 ? -5.102 -8.266 -7.172 1 95.75 20 ARG B C 1
ATOM 1038 O O . ARG B 1 20 ? -5.031 -9.109 -6.277 1 95.75 20 ARG B O 1
ATOM 1045 N N . ASP B 1 21 ? -5.863 -8.367 -8.18 1 95.38 21 ASP B N 1
ATOM 1046 C CA . ASP B 1 21 ? -6.648 -9.586 -8.375 1 95.38 21 ASP B CA 1
ATOM 1047 C C . ASP B 1 21 ? -5.742 -10.797 -8.578 1 95.38 21 ASP B C 1
ATOM 1049 O O . ASP B 1 21 ? -6.016 -11.875 -8.055 1 95.38 21 ASP B O 1
ATOM 1053 N N . MET B 1 22 ? -4.684 -10.641 -9.281 1 96.44 22 MET B N 1
ATOM 1054 C CA . MET B 1 22 ? -3.719 -11.719 -9.484 1 96.44 22 MET B CA 1
ATOM 1055 C C . MET B 1 22 ? -3.078 -12.133 -8.164 1 96.44 22 MET B C 1
ATOM 1057 O O . MET B 1 22 ? -2.875 -13.32 -7.91 1 96.44 22 MET B O 1
ATOM 1061 N N . VAL B 1 23 ? -2.77 -11.156 -7.34 1 95.5 23 VAL B N 1
ATOM 1062 C CA . VAL B 1 23 ? -2.213 -11.438 -6.023 1 95.5 23 VAL B CA 1
ATOM 1063 C C . VAL B 1 23 ? -3.211 -12.258 -5.203 1 95.5 23 VAL B C 1
ATOM 1065 O O . VAL B 1 23 ? -2.838 -13.234 -4.551 1 95.5 23 VAL B O 1
ATOM 1068 N N . ALA B 1 24 ? -4.461 -11.852 -5.238 1 93.12 24 ALA B N 1
ATOM 1069 C CA . ALA B 1 24 ? -5.52 -12.562 -4.527 1 93.12 24 ALA B CA 1
ATOM 1070 C C . ALA B 1 24 ? -5.586 -14.023 -4.969 1 93.12 24 ALA B C 1
ATOM 1072 O O . ALA B 1 24 ? -5.684 -14.922 -4.137 1 93.12 24 ALA B O 1
ATOM 1073 N N . ARG B 1 25 ? -5.461 -14.258 -6.156 1 93.69 25 ARG B N 1
ATOM 1074 C CA . ARG B 1 25 ? -5.531 -15.617 -6.695 1 93.69 25 ARG B CA 1
ATOM 1075 C C . ARG B 1 25 ? -4.309 -16.438 -6.293 1 93.69 25 ARG B C 1
ATOM 1077 O O . ARG B 1 25 ? -4.434 -17.594 -5.918 1 93.69 25 ARG B O 1
ATOM 1084 N N . LEU B 1 26 ? -3.213 -15.82 -6.328 1 93.81 26 LEU B N 1
ATOM 1085 C CA . LEU B 1 26 ? -1.973 -16.5 -5.988 1 93.81 26 LEU B CA 1
ATOM 1086 C C . LEU B 1 26 ? -1.903 -16.797 -4.492 1 93.81 26 LEU B C 1
ATOM 1088 O O . LEU B 1 26 ? -1.187 -17.703 -4.066 1 93.81 26 LEU B O 1
ATOM 1092 N N . SER B 1 27 ? -2.543 -15.953 -3.77 1 90.06 27 SER B N 1
ATOM 1093 C CA . SER B 1 27 ? -2.568 -16.188 -2.33 1 90.06 27 SER B CA 1
ATOM 1094 C C . SER B 1 27 ? -3.297 -17.484 -1.997 1 90.06 27 SER B C 1
ATOM 1096 O O . SER B 1 27 ? -3.014 -18.125 -0.978 1 90.06 27 SER B O 1
ATOM 1098 N N . ALA B 1 28 ? -4.207 -17.859 -2.783 1 86.81 28 ALA B N 1
ATOM 1099 C CA . ALA B 1 28 ? -4.965 -19.094 -2.59 1 86.81 28 ALA B CA 1
ATOM 1100 C C . ALA B 1 28 ? -4.16 -20.312 -3.035 1 86.81 28 ALA B C 1
ATOM 1102 O O . ALA B 1 28 ? -4.473 -21.453 -2.658 1 86.81 28 ALA B O 1
ATOM 1103 N N . GLY B 1 29 ? -3.166 -20.078 -3.885 1 87.5 29 GLY B N 1
ATOM 1104 C CA . GLY B 1 29 ? -2.309 -21.141 -4.375 1 87.5 29 GLY B CA 1
ATOM 1105 C C . GLY B 1 29 ? -1.474 -20.734 -5.574 1 87.5 29 GLY B C 1
ATOM 1106 O O . GLY B 1 29 ? -1.849 -19.828 -6.32 1 87.5 29 GLY B O 1
ATOM 1107 N N . ASP B 1 30 ? -0.401 -21.469 -5.738 1 89.06 30 ASP B N 1
ATOM 1108 C CA . ASP B 1 30 ? 0.442 -21.234 -6.906 1 89.06 30 ASP B CA 1
ATOM 1109 C C . ASP B 1 30 ? -0.316 -21.516 -8.203 1 89.06 30 ASP B C 1
ATOM 1111 O O . ASP B 1 30 ? -1.203 -22.359 -8.234 1 89.06 30 ASP B O 1
ATOM 1115 N N . ALA B 1 31 ? -0.04 -20.766 -9.211 1 93 31 ALA B N 1
ATOM 1116 C CA . ALA B 1 31 ? -0.644 -20.953 -10.523 1 93 31 ALA B CA 1
ATOM 1117 C C . ALA B 1 31 ? 0.366 -20.672 -11.633 1 93 31 ALA B C 1
ATOM 1119 O O . ALA B 1 31 ? 1.269 -19.859 -11.469 1 93 31 ALA B O 1
ATOM 1120 N N . THR B 1 32 ? 0.238 -21.438 -12.695 1 94.25 32 THR B N 1
ATOM 1121 C CA . THR B 1 32 ? 1.014 -21.094 -13.883 1 94.25 32 THR B CA 1
ATOM 1122 C C . THR B 1 32 ? 0.488 -19.812 -14.523 1 94.25 32 THR B C 1
ATOM 1124 O O . THR B 1 32 ? -0.608 -19.359 -14.188 1 94.25 32 THR B O 1
ATOM 1127 N N . VAL B 1 33 ? 1.292 -19.281 -15.391 1 94.81 33 VAL B N 1
ATOM 1128 C CA . VAL B 1 33 ? 0.881 -18.062 -16.094 1 94.81 33 VAL B CA 1
ATOM 1129 C C . VAL B 1 33 ? -0.411 -18.328 -16.859 1 94.81 33 VAL B C 1
ATOM 1131 O O . VAL B 1 33 ? -1.32 -17.5 -16.875 1 94.81 33 VAL B O 1
ATOM 1134 N N . GLY B 1 34 ? -0.45 -19.531 -17.438 1 94.06 34 GLY B N 1
ATOM 1135 C CA . GLY B 1 34 ? -1.646 -19.906 -18.188 1 94.06 34 GLY B CA 1
ATOM 1136 C C . GLY B 1 34 ? -2.883 -20 -17.312 1 94.06 34 GLY B C 1
ATOM 1137 O O . GLY B 1 34 ? -3.951 -19.516 -17.688 1 94.06 34 GLY B O 1
ATOM 1138 N N . GLN B 1 35 ? -2.787 -20.609 -16.172 1 95 35 GLN B N 1
ATOM 1139 C CA . GLN B 1 35 ? -3.885 -20.719 -15.211 1 95 35 GLN B CA 1
ATOM 1140 C C . GLN B 1 35 ? -4.316 -19.344 -14.711 1 95 35 GLN B C 1
ATOM 1142 O O . GLN B 1 35 ? -5.512 -19.078 -14.555 1 95 35 GLN B O 1
ATOM 1147 N N . LEU B 1 36 ? -3.381 -18.469 -14.445 1 95.06 36 LEU B N 1
ATOM 1148 C CA . LEU B 1 36 ? -3.668 -17.109 -13.984 1 95.06 36 LEU B CA 1
ATOM 1149 C C . LEU B 1 36 ? -4.422 -16.312 -15.047 1 95.06 36 LEU B C 1
ATOM 1151 O O . LEU B 1 36 ? -5.27 -15.484 -14.719 1 95.06 36 LEU B O 1
ATOM 1155 N N . ALA B 1 37 ? -4.18 -16.641 -16.312 1 96.31 37 ALA B N 1
ATOM 1156 C CA . ALA B 1 37 ? -4.711 -15.859 -17.422 1 96.31 37 ALA B CA 1
ATOM 1157 C C . ALA B 1 37 ? -6.164 -16.219 -17.703 1 96.31 37 ALA B C 1
ATOM 1159 O O . ALA B 1 37 ? -6.898 -15.445 -18.328 1 96.31 37 ALA B O 1
ATOM 1160 N N . GLU B 1 38 ? -6.574 -17.344 -17.25 1 96.25 38 GLU B N 1
ATOM 1161 C CA . GLU B 1 38 ? -7.836 -17.953 -17.641 1 96.25 38 GLU B CA 1
ATOM 1162 C C . GLU B 1 38 ? -9.016 -17.031 -17.375 1 96.25 38 GLU B C 1
ATOM 1164 O O . GLU B 1 38 ? -9.898 -16.875 -18.219 1 96.25 38 GLU B O 1
ATOM 1169 N N . PRO B 1 39 ? -9.039 -16.391 -16.328 1 94.56 39 PRO B N 1
ATOM 1170 C CA . PRO B 1 39 ? -10.242 -15.617 -16 1 94.56 39 PRO B CA 1
ATOM 1171 C C . PRO B 1 39 ? -10.234 -14.219 -16.609 1 94.56 39 PRO B C 1
ATOM 1173 O O . PRO B 1 39 ? -11.211 -13.484 -16.469 1 94.56 39 PRO B O 1
ATOM 1176 N N . TYR B 1 40 ? -9.18 -13.789 -17.266 1 95.69 40 TYR B N 1
ATOM 1177 C CA . TYR B 1 40 ? -9.062 -12.406 -17.719 1 95.69 40 TYR B CA 1
ATOM 1178 C C . TYR B 1 40 ? -9.328 -12.297 -19.219 1 95.69 40 TYR B C 1
ATOM 1180 O O . TYR B 1 40 ? -9.016 -13.219 -19.984 1 95.69 40 TYR B O 1
ATOM 1188 N N . ARG B 1 41 ? -9.961 -11.258 -19.5 1 95.56 41 ARG B N 1
ATOM 1189 C CA . ARG B 1 41 ? -10.148 -10.922 -20.906 1 95.56 41 ARG B CA 1
ATOM 1190 C C . ARG B 1 41 ? -8.984 -10.094 -21.438 1 95.56 41 ARG B C 1
ATOM 1192 O O . ARG B 1 41 ? -9.156 -8.922 -21.781 1 95.56 41 ARG B O 1
ATOM 1199 N N . MET B 1 42 ? -7.836 -10.555 -21.438 1 96.06 42 MET B N 1
ATOM 1200 C CA . MET B 1 42 ? -6.609 -9.93 -21.922 1 96.06 42 MET B CA 1
ATOM 1201 C C . MET B 1 42 ? -5.699 -10.953 -22.594 1 96.06 42 MET B C 1
ATOM 1203 O O . MET B 1 42 ? -5.875 -12.164 -22.406 1 96.06 42 MET B O 1
ATOM 1207 N N . THR B 1 43 ? -4.82 -10.5 -23.344 1 96.06 43 THR B N 1
ATOM 1208 C CA . THR B 1 43 ? -3.861 -11.367 -24.031 1 96.06 43 THR B CA 1
ATOM 1209 C C . THR B 1 43 ? -2.863 -11.945 -23.031 1 96.06 43 THR B C 1
ATOM 1211 O O . THR B 1 43 ? -2.65 -11.383 -21.953 1 96.06 43 THR B O 1
ATOM 1214 N N . LEU B 1 44 ? -2.254 -13.008 -23.375 1 96.19 44 LEU B N 1
ATOM 1215 C CA . LEU B 1 44 ? -1.2 -13.602 -22.562 1 96.19 44 LEU B CA 1
ATOM 1216 C C . LEU B 1 44 ? -0.036 -12.633 -22.391 1 96.19 44 LEU B C 1
ATOM 1218 O O . LEU B 1 44 ? 0.603 -12.594 -21.344 1 96.19 44 LEU B O 1
ATOM 1222 N N . GLN B 1 45 ? 0.205 -11.898 -23.406 1 97 45 GLN B N 1
ATOM 1223 C CA . GLN B 1 45 ? 1.247 -10.883 -23.344 1 97 45 GLN B CA 1
ATOM 1224 C C . GLN B 1 45 ? 0.96 -9.867 -22.234 1 97 45 GLN B C 1
ATOM 1226 O O . GLN B 1 45 ? 1.866 -9.477 -21.5 1 97 45 GLN B O 1
ATOM 1231 N N . ALA B 1 46 ? -0.291 -9.438 -22.172 1 97.62 46 ALA B N 1
ATOM 1232 C CA . ALA B 1 46 ? -0.686 -8.484 -21.141 1 97.62 46 ALA B CA 1
ATOM 1233 C C . ALA B 1 46 ? -0.531 -9.094 -19.75 1 97.62 46 ALA B C 1
ATOM 1235 O O . ALA B 1 46 ? -0.1 -8.414 -18.812 1 97.62 46 ALA B O 1
ATOM 1236 N N . VAL B 1 47 ? -0.895 -10.328 -19.609 1 97.56 47 VAL B N 1
ATOM 1237 C CA . VAL B 1 47 ? -0.732 -11.031 -18.344 1 97.56 47 VAL B CA 1
ATOM 1238 C C . VAL B 1 47 ? 0.748 -11.078 -17.969 1 97.56 47 VAL B C 1
ATOM 1240 O O . VAL B 1 47 ? 1.112 -10.82 -16.812 1 97.56 47 VAL B O 1
ATOM 1243 N N . TYR B 1 48 ? 1.602 -11.359 -18.922 1 97.25 48 TYR B N 1
ATOM 1244 C CA . TYR B 1 48 ? 3.039 -11.391 -18.672 1 97.25 48 TYR B CA 1
ATOM 1245 C C . TYR B 1 48 ? 3.551 -10.031 -18.234 1 97.25 48 TYR B C 1
ATOM 1247 O O . TYR B 1 48 ? 4.379 -9.938 -17.328 1 97.25 48 TYR B O 1
ATOM 1255 N N . LYS B 1 49 ? 3.023 -9.055 -18.844 1 98.25 49 LYS B N 1
ATOM 1256 C CA . LYS B 1 49 ? 3.439 -7.699 -18.469 1 98.25 49 LYS B CA 1
ATOM 1257 C C . LYS B 1 49 ? 3.072 -7.387 -17.031 1 98.25 49 LYS B C 1
ATOM 1259 O O . LYS B 1 49 ? 3.861 -6.785 -16.297 1 98.25 49 LYS B O 1
ATOM 1264 N N . HIS B 1 50 ? 1.861 -7.738 -16.656 1 98.12 50 HIS B N 1
ATOM 1265 C CA . HIS B 1 50 ? 1.453 -7.551 -15.266 1 98.12 50 HIS B CA 1
ATOM 1266 C C . HIS B 1 50 ? 2.357 -8.328 -14.32 1 98.12 50 HIS B C 1
ATOM 1268 O O . HIS B 1 50 ? 2.783 -7.805 -13.289 1 98.12 50 HIS B O 1
ATOM 1274 N N . LEU B 1 51 ? 2.648 -9.516 -14.688 1 97.94 51 LEU B N 1
ATOM 1275 C CA . LEU B 1 51 ? 3.465 -10.375 -13.836 1 97.94 51 LEU B CA 1
ATOM 1276 C C . LEU B 1 51 ? 4.895 -9.852 -13.75 1 97.94 51 LEU B C 1
ATOM 1278 O O . LEU B 1 51 ? 5.543 -9.977 -12.711 1 97.94 51 LEU B O 1
ATOM 1282 N N . LYS B 1 52 ? 5.363 -9.344 -14.812 1 98.12 52 LYS B N 1
ATOM 1283 C CA . LYS B 1 52 ? 6.695 -8.75 -14.797 1 98.12 52 LYS B CA 1
ATOM 1284 C C . LYS B 1 52 ? 6.758 -7.574 -13.82 1 98.12 52 LYS B C 1
ATOM 1286 O O . LYS B 1 52 ? 7.727 -7.434 -13.07 1 98.12 52 LYS B O 1
ATOM 1291 N N . VAL B 1 53 ? 5.773 -6.734 -13.867 1 98 53 VAL B N 1
ATOM 1292 C CA . VAL B 1 53 ? 5.695 -5.602 -12.945 1 98 53 VAL B CA 1
ATOM 1293 C C . VAL B 1 53 ? 5.676 -6.109 -11.508 1 98 53 VAL B C 1
ATOM 1295 O O . VAL B 1 53 ? 6.398 -5.594 -10.648 1 98 53 VAL B O 1
ATOM 1298 N N . LEU B 1 54 ? 4.879 -7.105 -11.211 1 97.62 54 LEU B N 1
ATOM 1299 C CA . LEU B 1 54 ? 4.785 -7.691 -9.883 1 97.62 54 LEU B CA 1
ATOM 1300 C C . LEU B 1 54 ? 6.105 -8.328 -9.477 1 97.62 54 LEU B C 1
ATOM 1302 O O . LEU B 1 54 ? 6.523 -8.219 -8.32 1 97.62 54 LEU B O 1
ATOM 1306 N N . GLU B 1 55 ? 6.727 -8.977 -10.398 1 96.88 55 GLU B N 1
ATOM 1307 C CA . GLU B 1 55 ? 8.008 -9.62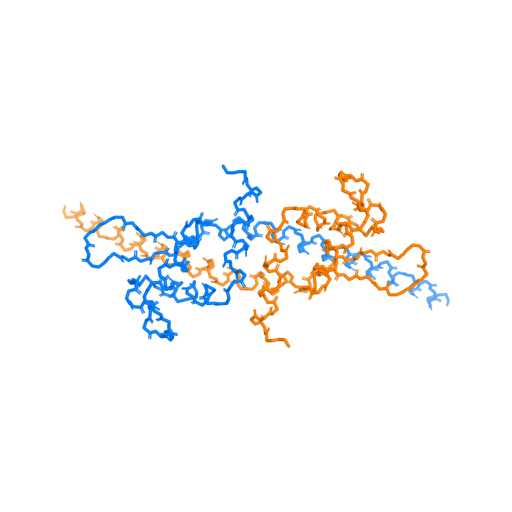5 -10.148 1 96.88 55 GLU B CA 1
ATOM 1308 C C . GLU B 1 55 ? 9.102 -8.602 -9.859 1 96.88 55 GLU B C 1
ATOM 1310 O O . GLU B 1 55 ? 9.867 -8.758 -8.906 1 96.88 55 GLU B O 1
ATOM 1315 N N . ASP B 1 56 ? 9.172 -7.535 -10.617 1 95.62 56 ASP B N 1
ATOM 1316 C CA . ASP B 1 56 ? 10.148 -6.473 -10.43 1 95.62 56 ASP B CA 1
ATOM 1317 C C . ASP B 1 56 ? 9.969 -5.793 -9.078 1 95.62 56 ASP B C 1
ATOM 1319 O O . ASP B 1 56 ? 10.938 -5.281 -8.5 1 95.62 56 ASP B O 1
ATOM 1323 N N . ALA B 1 57 ? 8.734 -5.809 -8.609 1 96.25 57 ALA B N 1
ATOM 1324 C CA . ALA B 1 57 ? 8.414 -5.195 -7.324 1 96.25 57 ALA B CA 1
ATOM 1325 C C . ALA B 1 57 ? 8.664 -6.172 -6.176 1 96.25 57 ALA B C 1
ATOM 1327 O O . ALA B 1 57 ? 8.516 -5.812 -5.008 1 96.25 57 ALA B O 1
ATOM 1328 N N . GLY B 1 58 ? 8.953 -7.383 -6.496 1 94.31 58 GLY B N 1
ATOM 1329 C CA . GLY B 1 58 ? 9.219 -8.391 -5.484 1 94.31 58 GLY B CA 1
ATOM 1330 C C . GLY B 1 58 ? 7.961 -9.016 -4.918 1 94.31 58 GLY B C 1
ATOM 1331 O O . GLY B 1 58 ? 8 -9.68 -3.881 1 94.31 58 GLY B O 1
ATOM 1332 N N . VAL B 1 59 ? 6.848 -8.82 -5.523 1 95.25 59 VAL B N 1
ATOM 1333 C CA . VAL B 1 59 ? 5.555 -9.289 -5.039 1 95.25 59 VAL B CA 1
ATOM 1334 C C . VAL B 1 59 ? 5.371 -10.758 -5.406 1 95.25 59 VAL B C 1
ATOM 1336 O O . VAL B 1 59 ? 4.797 -11.531 -4.633 1 95.25 59 VAL B O 1
ATOM 1339 N N . VAL B 1 60 ? 5.902 -11.117 -6.531 1 95.69 60 VAL B N 1
ATOM 1340 C CA . VAL B 1 60 ? 5.828 -12.508 -6.969 1 95.69 60 VAL B CA 1
ATOM 1341 C C . VAL B 1 60 ? 7.195 -12.969 -7.48 1 95.69 60 VAL B C 1
ATOM 1343 O O . VAL B 1 60 ? 8.094 -12.148 -7.691 1 95.69 60 VAL B O 1
ATOM 1346 N N . SER B 1 61 ? 7.348 -14.195 -7.57 1 93.81 61 SER B N 1
ATOM 1347 C CA . SER B 1 61 ? 8.516 -14.805 -8.195 1 93.81 61 SER B CA 1
ATOM 1348 C C . SER B 1 61 ? 8.109 -15.875 -9.203 1 93.81 61 SER B C 1
ATOM 1350 O O . SER B 1 61 ? 7.008 -16.422 -9.125 1 93.81 61 SER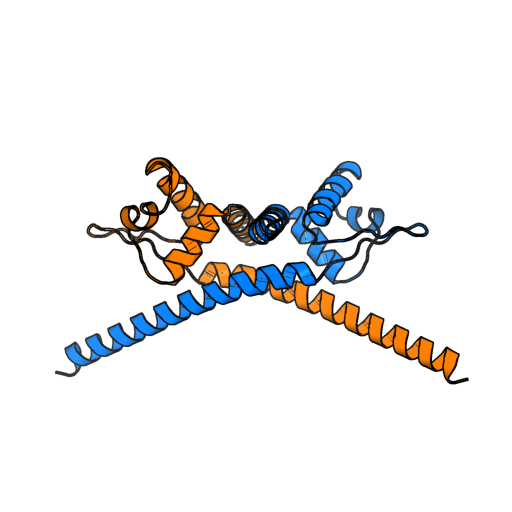 B O 1
ATOM 1352 N N . ARG B 1 62 ? 8.922 -16.109 -10.18 1 93.12 62 ARG B N 1
ATOM 1353 C CA . ARG B 1 62 ? 8.797 -17.156 -11.188 1 93.12 62 ARG B CA 1
ATOM 1354 C C . ARG B 1 62 ? 10.094 -17.953 -11.312 1 93.12 62 ARG B C 1
ATOM 1356 O O . ARG B 1 62 ? 10.898 -17.703 -12.219 1 93.12 62 ARG B O 1
ATOM 1363 N N . PRO B 1 63 ? 10.234 -18.859 -10.398 1 87.81 63 PRO B N 1
ATOM 1364 C CA . PRO B 1 63 ? 11.5 -19.594 -10.383 1 87.81 63 PRO B CA 1
ATOM 1365 C C . PRO B 1 63 ? 11.711 -20.438 -11.633 1 87.81 63 PRO B C 1
ATOM 1367 O O . PRO B 1 63 ? 10.742 -20.891 -12.242 1 87.81 63 PRO B O 1
ATOM 1370 N N . ALA B 1 64 ? 13.039 -20.562 -11.953 1 84.69 64 ALA B N 1
ATOM 1371 C CA . ALA B 1 64 ? 13.398 -21.438 -13.062 1 84.69 64 ALA B CA 1
ATOM 1372 C C . ALA B 1 64 ? 13.133 -22.906 -12.711 1 84.69 64 ALA B C 1
ATOM 1374 O O . ALA B 1 64 ? 13.203 -23.297 -11.539 1 84.69 64 ALA B O 1
ATOM 1375 N N . GLY B 1 65 ? 12.703 -23.703 -13.586 1 82.06 65 GLY B N 1
ATOM 1376 C CA . GLY B 1 65 ? 12.453 -25.125 -13.406 1 82.06 65 GLY B CA 1
ATOM 1377 C C . GLY B 1 65 ? 11.641 -25.734 -14.531 1 82.06 65 GLY B C 1
ATOM 1378 O O . GLY B 1 65 ? 11.477 -25.109 -15.586 1 82.06 65 GLY B O 1
ATOM 1379 N N . PRO B 1 66 ? 11.398 -27.031 -14.25 1 81.31 66 PRO B N 1
ATOM 1380 C CA . PRO B 1 66 ? 10.625 -27.719 -15.289 1 81.31 66 PRO B CA 1
ATOM 1381 C C . PRO B 1 66 ? 9.266 -27.078 -15.531 1 81.31 66 PRO B C 1
ATOM 1383 O O . PRO B 1 66 ? 8.695 -26.469 -14.625 1 81.31 66 PRO B O 1
ATOM 1386 N N . GLN B 1 67 ? 8.805 -27.125 -16.672 1 80.5 67 GLN B N 1
ATOM 1387 C CA . GLN B 1 67 ? 7.492 -26.594 -17.016 1 80.5 67 GLN B CA 1
ATOM 1388 C C . GLN B 1 67 ? 6.383 -27.531 -16.547 1 80.5 67 GLN B C 1
ATOM 1390 O O . GLN B 1 67 ? 6.586 -28.75 -16.438 1 80.5 67 GLN B O 1
ATOM 1395 N N . PRO B 1 68 ? 5.168 -27.078 -16.062 1 79.19 68 PRO B N 1
ATOM 1396 C CA . PRO B 1 68 ? 4.754 -25.672 -16.047 1 79.19 68 PRO B CA 1
ATOM 1397 C C . PRO B 1 68 ? 5.316 -24.906 -14.844 1 79.19 68 PRO B C 1
ATOM 1399 O O . PRO B 1 68 ? 5.203 -25.359 -13.711 1 79.19 68 PRO B O 1
ATOM 1402 N N . ARG B 1 69 ? 6.023 -23.797 -15.078 1 86.06 69 ARG B N 1
ATOM 1403 C CA . ARG B 1 69 ? 6.641 -22.969 -14.039 1 86.06 69 ARG B CA 1
ATOM 1404 C C . ARG B 1 69 ? 5.582 -22.219 -13.242 1 86.06 69 ARG B C 1
ATOM 1406 O O . ARG B 1 69 ? 4.762 -21.5 -13.82 1 86.06 69 ARG B O 1
ATOM 1413 N N . PRO B 1 70 ? 5.543 -22.438 -11.992 1 92.19 70 PRO B N 1
ATOM 1414 C CA . PRO B 1 70 ? 4.527 -21.75 -11.188 1 92.19 70 PRO B CA 1
ATOM 1415 C C . PRO B 1 70 ? 4.914 -20.312 -10.844 1 92.19 70 PRO B C 1
ATOM 1417 O O . PRO B 1 70 ? 6.102 -19.984 -10.781 1 92.19 70 PRO B O 1
ATOM 1420 N N . VAL B 1 71 ? 3.971 -19.469 -10.734 1 94.94 71 VAL B N 1
ATOM 1421 C CA . VAL B 1 71 ? 4.109 -18.156 -10.133 1 94.94 71 VAL B CA 1
ATOM 1422 C C . VAL B 1 71 ? 3.811 -18.234 -8.641 1 94.94 71 VAL B C 1
ATOM 1424 O O . VAL B 1 71 ? 2.811 -18.828 -8.227 1 94.94 71 VAL B O 1
ATOM 1427 N N . ARG B 1 72 ? 4.691 -17.609 -7.875 1 91.31 72 ARG B N 1
ATOM 1428 C CA . ARG B 1 72 ? 4.547 -17.703 -6.43 1 91.31 72 ARG B CA 1
ATOM 1429 C C . ARG B 1 72 ? 4.41 -16.328 -5.801 1 91.31 72 ARG B C 1
ATOM 1431 O O . ARG B 1 72 ? 5.09 -15.383 -6.207 1 91.31 72 ARG B O 1
ATOM 1438 N N . LEU B 1 73 ? 3.486 -16.234 -4.859 1 93.12 73 LEU B N 1
ATOM 1439 C CA . LEU B 1 73 ? 3.359 -15.008 -4.078 1 93.12 73 LEU B CA 1
ATOM 1440 C C . LEU B 1 73 ? 4.449 -14.93 -3.016 1 93.12 73 LEU B C 1
ATOM 1442 O O . LEU B 1 73 ? 4.719 -15.906 -2.318 1 93.12 73 LEU B O 1
ATOM 1446 N N . GLU B 1 74 ? 5.062 -13.758 -2.898 1 89.94 74 GLU B N 1
ATOM 1447 C CA . GLU B 1 74 ? 6.129 -13.547 -1.925 1 89.94 74 GLU B CA 1
ATOM 1448 C C . GLU B 1 74 ? 5.637 -12.719 -0.739 1 89.94 74 GLU B C 1
ATOM 1450 O O . GLU B 1 74 ? 5.215 -11.57 -0.905 1 89.94 74 GLU B O 1
ATOM 1455 N N . ALA B 1 75 ? 5.805 -13.211 0.467 1 84.12 75 ALA B N 1
ATOM 1456 C CA . ALA B 1 75 ? 5.254 -12.609 1.68 1 84.12 75 ALA B CA 1
ATOM 1457 C C . ALA B 1 75 ? 6.125 -11.453 2.164 1 84.12 75 ALA B C 1
ATOM 1459 O O . ALA B 1 75 ? 5.633 -10.531 2.814 1 84.12 75 ALA B O 1
ATOM 1460 N N . GLU B 1 76 ? 7.371 -11.43 1.867 1 85.06 76 GLU B N 1
ATOM 1461 C CA . GLU B 1 76 ? 8.336 -10.508 2.455 1 85.06 76 GLU B CA 1
ATOM 1462 C C . GLU B 1 76 ? 8.008 -9.062 2.109 1 85.06 76 GLU B C 1
ATOM 1464 O O . GLU B 1 76 ? 8.211 -8.156 2.924 1 85.06 76 GLU B O 1
ATOM 1469 N N . VAL B 1 77 ? 7.555 -8.93 0.962 1 84.81 77 VAL B N 1
ATOM 1470 C CA . VAL B 1 77 ? 7.293 -7.559 0.531 1 84.81 77 VAL B CA 1
ATOM 1471 C C . VAL B 1 77 ? 6.074 -7.012 1.267 1 84.81 77 VAL B C 1
ATOM 1473 O O . VAL B 1 77 ? 5.98 -5.805 1.517 1 84.81 77 VAL B O 1
ATOM 1476 N N . PHE B 1 78 ? 5.129 -7.836 1.625 1 86.94 78 PHE B N 1
ATOM 1477 C CA . PHE B 1 78 ? 3.959 -7.418 2.385 1 86.94 78 PHE B CA 1
ATOM 1478 C C . PHE B 1 78 ? 4.352 -6.984 3.791 1 86.94 78 PHE B C 1
ATOM 1480 O O . PHE B 1 78 ? 3.725 -6.098 4.371 1 86.94 78 PHE B O 1
ATOM 1487 N N . ASP B 1 79 ? 5.465 -7.613 4.207 1 86.5 79 ASP B N 1
ATOM 1488 C CA . ASP B 1 79 ? 5.961 -7.234 5.523 1 86.5 79 ASP B CA 1
ATOM 1489 C C . ASP B 1 79 ? 6.465 -5.789 5.527 1 86.5 79 ASP B C 1
ATOM 1491 O O . ASP B 1 79 ? 6.242 -5.055 6.492 1 86.5 79 ASP B O 1
ATOM 1495 N N . LEU B 1 80 ? 7.109 -5.48 4.492 1 87.19 80 LEU B N 1
ATOM 1496 C CA . LEU B 1 80 ? 7.609 -4.117 4.352 1 87.19 80 LEU B CA 1
ATOM 1497 C C . LEU B 1 80 ? 6.457 -3.117 4.312 1 87.19 80 LEU B C 1
ATOM 1499 O O . LEU B 1 80 ? 6.5 -2.09 4.996 1 87.19 80 LEU B O 1
ATOM 1503 N N . MET B 1 81 ? 5.445 -3.41 3.572 1 90.81 81 MET B N 1
ATOM 1504 C CA . MET B 1 81 ? 4.27 -2.547 3.479 1 90.81 81 MET B CA 1
ATOM 1505 C C . MET B 1 81 ? 3.572 -2.43 4.832 1 90.81 81 MET B C 1
ATOM 1507 O O . MET B 1 81 ? 3.246 -1.326 5.273 1 90.81 81 MET B O 1
ATOM 1511 N N . ASP B 1 82 ? 3.395 -3.539 5.387 1 88.94 82 ASP B N 1
ATOM 1512 C CA . ASP B 1 82 ? 2.701 -3.602 6.668 1 88.94 82 ASP B CA 1
ATOM 1513 C C . ASP B 1 82 ? 3.416 -2.756 7.719 1 88.94 82 ASP B C 1
ATOM 1515 O O . ASP B 1 82 ? 2.775 -1.997 8.453 1 88.94 82 ASP B O 1
ATOM 1519 N N . THR B 1 83 ? 4.695 -2.896 7.785 1 88.81 83 THR B N 1
ATOM 1520 C CA . THR B 1 83 ? 5.48 -2.146 8.758 1 88.81 83 THR B CA 1
ATOM 1521 C C . THR B 1 83 ? 5.285 -0.644 8.57 1 88.81 83 THR B C 1
ATOM 1523 O O . THR B 1 83 ? 5.078 0.088 9.539 1 88.81 83 THR B O 1
ATOM 1526 N N . TRP B 1 84 ? 5.344 -0.262 7.363 1 90.31 84 TRP B N 1
ATOM 1527 C CA . TRP B 1 84 ? 5.191 1.159 7.07 1 90.31 84 TRP B CA 1
ATOM 1528 C C . TRP B 1 84 ? 3.773 1.63 7.383 1 90.31 84 TRP B C 1
ATOM 1530 O O . TRP B 1 84 ? 3.584 2.656 8.039 1 90.31 84 TRP B O 1
ATOM 1540 N N . ILE B 1 85 ? 2.789 0.938 6.945 1 89.38 85 ILE B N 1
ATOM 1541 C CA . ILE B 1 85 ? 1.387 1.318 7.086 1 89.38 85 ILE B CA 1
ATOM 1542 C C . ILE B 1 85 ? 0.997 1.321 8.562 1 89.38 85 ILE B C 1
ATOM 1544 O O . ILE B 1 85 ? 0.347 2.256 9.039 1 89.38 85 ILE B O 1
ATOM 1548 N N . GLU B 1 86 ? 1.38 0.303 9.266 1 86.69 86 GLU B N 1
ATOM 1549 C CA . GLU B 1 86 ? 1.015 0.164 10.672 1 86.69 86 GLU B CA 1
ATOM 1550 C C . GLU B 1 86 ? 1.608 1.292 11.508 1 86.69 86 GLU B C 1
ATOM 1552 O O . GLU B 1 86 ? 0.967 1.784 12.445 1 86.69 86 GLU B O 1
ATOM 1557 N N . ARG B 1 87 ? 2.721 1.605 11.203 1 85.31 87 ARG B N 1
ATOM 1558 C CA . ARG B 1 87 ? 3.381 2.682 11.93 1 85.31 87 ARG B CA 1
ATOM 1559 C C . ARG B 1 87 ? 2.57 3.973 11.859 1 85.31 87 ARG B C 1
ATOM 1561 O O . ARG B 1 87 ? 2.27 4.582 12.883 1 85.31 87 ARG B O 1
ATOM 1568 N N . TYR B 1 88 ? 2.141 4.309 10.648 1 83.12 88 TYR B N 1
ATOM 1569 C CA . TYR B 1 88 ? 1.52 5.617 10.484 1 83.12 88 TYR B CA 1
ATOM 1570 C C . TYR B 1 88 ? 0.045 5.57 10.867 1 83.12 88 TYR B C 1
ATOM 1572 O O . TYR B 1 88 ? -0.517 6.57 11.32 1 83.12 88 TYR B O 1
ATOM 1580 N N . ARG B 1 89 ? -0.521 4.414 10.711 1 82 89 ARG B N 1
ATOM 1581 C CA . ARG B 1 89 ? -1.875 4.227 11.219 1 82 89 ARG B CA 1
ATOM 1582 C C . ARG B 1 89 ? -1.924 4.43 12.734 1 82 89 ARG B C 1
ATOM 1584 O O . ARG B 1 89 ? -2.797 5.133 13.242 1 82 89 ARG B O 1
ATOM 1591 N N . ARG B 1 90 ? -1.075 3.848 13.422 1 83.81 90 ARG B N 1
ATOM 1592 C CA . ARG B 1 90 ? -1.025 3.928 14.875 1 83.81 90 ARG B CA 1
ATOM 1593 C C . ARG B 1 90 ? -0.776 5.359 15.336 1 83.81 90 ARG B C 1
ATOM 1595 O O . ARG B 1 90 ? -1.419 5.836 16.266 1 83.81 90 ARG B O 1
ATOM 1602 N N . GLU B 1 91 ? 0.097 5.973 14.711 1 83.38 91 GLU B N 1
ATOM 1603 C CA . GLU B 1 91 ? 0.397 7.355 15.07 1 83.38 91 GLU B CA 1
ATOM 1604 C C . GLU B 1 91 ? -0.822 8.25 14.875 1 83.38 91 GLU B C 1
ATOM 1606 O O . GLU B 1 91 ? -1.112 9.102 15.719 1 83.38 91 GLU B O 1
ATOM 1611 N N . ALA B 1 92 ? -1.477 8.047 13.773 1 80 92 ALA B N 1
ATOM 1612 C CA . ALA B 1 92 ? -2.67 8.836 13.484 1 80 92 ALA B CA 1
ATOM 1613 C C . ALA B 1 92 ? -3.771 8.555 14.508 1 80 92 ALA B C 1
ATOM 1615 O O . ALA B 1 92 ? -4.465 9.477 14.945 1 80 92 ALA B O 1
ATOM 1616 N N . GLU B 1 93 ? -3.9 7.328 14.898 1 82.25 93 GLU B N 1
ATOM 1617 C CA . GLU B 1 93 ? -4.918 6.941 15.867 1 82.25 93 GLU B CA 1
ATOM 1618 C C . GLU B 1 93 ? -4.613 7.52 17.25 1 82.25 93 GLU B C 1
ATOM 1620 O O . GLU B 1 93 ? -5.516 7.98 17.953 1 82.25 93 GLU B O 1
ATOM 1625 N N . GLU B 1 94 ? -3.412 7.426 17.562 1 82.69 94 GLU B N 1
ATOM 1626 C CA . GLU B 1 94 ? -2.992 7.961 18.859 1 82.69 94 GLU B CA 1
ATOM 1627 C C . GLU B 1 94 ? -3.246 9.461 18.938 1 82.69 94 GLU B C 1
ATOM 1629 O O . GLU B 1 94 ? -3.654 9.977 19.984 1 82.69 94 GLU B O 1
ATOM 1634 N N . ARG B 1 95 ? -3.025 10.078 17.906 1 78.19 95 ARG B N 1
ATOM 1635 C CA . ARG B 1 95 ? -3.258 11.516 17.859 1 78.19 95 ARG B CA 1
ATOM 1636 C C . ARG B 1 95 ? -4.742 11.836 18.016 1 78.19 95 ARG B C 1
ATOM 1638 O O . ARG B 1 95 ? -5.113 12.75 18.75 1 78.19 95 ARG B O 1
ATOM 1645 N N . TYR B 1 96 ? -5.562 11.102 17.297 1 76 96 TYR B N 1
ATOM 1646 C CA . TYR B 1 96 ? -7 11.32 17.391 1 76 96 TYR B CA 1
ATOM 1647 C C . TYR B 1 96 ? -7.508 11.031 18.797 1 76 96 TYR B C 1
ATOM 1649 O O . TYR B 1 96 ? -8.352 11.766 19.328 1 76 96 TYR B O 1
ATOM 1657 N N . ARG B 1 97 ? -6.922 10.016 19.312 1 80.12 97 ARG B N 1
ATOM 1658 C CA . ARG B 1 97 ? -7.324 9.656 20.672 1 80.12 97 ARG B CA 1
ATOM 1659 C C . ARG B 1 97 ? -6.934 10.742 21.672 1 80.12 97 ARG B C 1
ATOM 1661 O O . ARG B 1 97 ? -7.719 11.094 22.547 1 80.12 97 ARG B O 1
ATOM 1668 N N . ARG B 1 98 ? -5.836 11.234 21.5 1 79.06 98 ARG B N 1
ATOM 1669 C CA . ARG B 1 98 ? -5.375 12.297 22.375 1 79.06 98 ARG B CA 1
ATOM 1670 C C . ARG B 1 98 ? -6.234 13.547 22.234 1 79.06 98 ARG B C 1
ATOM 1672 O O . ARG B 1 98 ? -6.57 14.203 23.219 1 79.06 98 ARG B O 1
ATOM 1679 N N . LEU B 1 99 ? -6.582 13.844 21.062 1 77.19 99 LEU B N 1
ATOM 1680 C CA . LEU B 1 99 ? -7.426 15.008 20.797 1 77.19 99 LEU B CA 1
ATOM 1681 C C . LEU B 1 99 ? -8.812 14.82 21.406 1 77.19 99 LEU B C 1
ATOM 1683 O O . LEU B 1 99 ? -9.352 15.742 22.016 1 77.19 99 LEU B O 1
ATOM 1687 N N . ASP B 1 100 ? -9.289 13.57 21.219 1 79.38 100 ASP B N 1
ATOM 1688 C CA . ASP B 1 100 ? -10.594 13.266 21.812 1 79.38 100 ASP B CA 1
ATOM 1689 C C . ASP B 1 100 ? -10.555 13.43 23.328 1 79.38 100 ASP B C 1
ATOM 1691 O O . ASP B 1 100 ? -11.5 13.961 23.922 1 79.38 100 ASP B O 1
ATOM 1695 N N . ALA B 1 101 ? -9.492 12.953 23.812 1 84.06 101 ALA B N 1
ATOM 1696 C CA . ALA B 1 101 ? -9.352 13.023 25.266 1 84.06 101 ALA B CA 1
ATOM 1697 C C . ALA B 1 101 ? -9.297 14.477 25.75 1 84.06 101 ALA B C 1
ATOM 1699 O O . ALA B 1 101 ? -9.906 14.828 26.766 1 84.06 101 ALA B O 1
ATOM 1700 N N . VAL B 1 102 ? -8.625 15.258 25.078 1 81.44 102 VAL B N 1
ATOM 1701 C CA . VAL B 1 102 ? -8.469 16.656 25.453 1 81.44 102 VAL B CA 1
ATOM 1702 C C . VAL B 1 102 ? -9.805 17.391 25.312 1 81.44 102 VAL B C 1
ATOM 1704 O O . VAL B 1 102 ? -10.188 18.172 26.172 1 81.44 102 VAL B O 1
ATOM 1707 N N . LEU B 1 103 ? -10.547 17.062 24.266 1 80.19 103 LEU B N 1
ATOM 1708 C CA . LEU B 1 103 ? -11.844 17.688 24.031 1 80.19 103 LEU B CA 1
ATOM 1709 C C . LEU B 1 103 ? -12.859 17.281 25.094 1 80.19 103 LEU B C 1
ATOM 1711 O O . LEU B 1 103 ? -13.672 18.094 25.531 1 80.19 103 LEU B O 1
ATOM 1715 N N . ALA B 1 104 ? -12.711 16.047 25.484 1 86.44 104 ALA B N 1
ATOM 1716 C CA . ALA B 1 104 ? -13.586 15.547 26.531 1 86.44 104 ALA B CA 1
ATOM 1717 C C . ALA B 1 104 ? -13.305 16.234 27.859 1 86.44 104 ALA B C 1
ATOM 1719 O O . ALA B 1 104 ? -14.234 16.562 28.609 1 86.44 104 ALA B O 1
ATOM 1720 N N . GLU B 1 105 ? -12.125 16.453 28.078 1 86.38 105 GLU B N 1
ATOM 1721 C CA . GLU B 1 105 ? -11.719 17.125 29.297 1 86.38 105 GLU B CA 1
ATOM 1722 C C . GLU B 1 105 ? -12.18 18.594 29.297 1 86.38 105 GLU B C 1
ATOM 1724 O O . GLU B 1 105 ? -12.602 19.109 30.328 1 86.38 105 GLU B O 1
ATOM 1729 N N . MET B 1 106 ? -12.156 19.25 28.203 1 84.5 106 MET B N 1
ATOM 1730 C CA . MET B 1 106 ? -12.57 20.641 28.078 1 84.5 106 MET B CA 1
ATOM 1731 C C . MET B 1 106 ? -14.086 20.766 28.234 1 84.5 106 MET B C 1
ATOM 1733 O O . MET B 1 106 ? -14.562 21.719 28.859 1 84.5 106 MET B O 1
ATOM 1737 N N . ASP B 1 107 ? -14.703 19.797 27.641 1 85.75 107 ASP B N 1
ATOM 1738 C CA . ASP B 1 107 ? -16.156 19.781 27.734 1 85.75 107 ASP B CA 1
ATOM 1739 C C . ASP B 1 107 ? -16.609 19.594 29.188 1 85.75 107 ASP B C 1
ATOM 1741 O O . ASP B 1 107 ? -17.562 20.219 29.641 1 85.75 107 ASP B O 1
ATOM 1745 N N . GLU B 1 108 ? -15.984 18.703 29.797 1 85.44 108 GLU B N 1
ATOM 1746 C CA . GLU B 1 108 ? -16.281 18.453 31.203 1 85.44 108 GLU B CA 1
ATOM 1747 C C . GLU B 1 108 ? -16 19.688 32.062 1 85.44 108 GLU B C 1
ATOM 1749 O O . GLU B 1 108 ? -16.766 20 32.969 1 85.44 108 GLU B O 1
ATOM 1754 N N . LYS B 1 109 ? -15.125 20.375 31.734 1 86.81 109 LYS B N 1
ATOM 1755 C CA . LYS B 1 109 ? -14.766 21.578 32.5 1 86.81 109 LYS B CA 1
ATOM 1756 C C . LYS B 1 109 ? -15.758 22.703 32.25 1 86.81 109 LYS B C 1
ATOM 1758 O O . LYS B 1 109 ? -16.047 23.5 33.125 1 86.81 109 LYS B O 1
ATOM 1763 N N . GLU B 1 110 ? -16.109 22.656 31.094 1 85.19 110 GLU B N 1
ATOM 1764 C CA . GLU B 1 110 ? -17.062 23.703 30.719 1 85.19 110 GLU B CA 1
ATOM 1765 C C . GLU B 1 110 ? -18.453 23.406 31.281 1 85.19 110 GLU B C 1
ATOM 1767 O O . GLU B 1 110 ? -19.172 24.328 31.688 1 85.19 110 GLU B O 1
ATOM 1772 N N . HIS B 1 111 ? -18.828 22.125 31.203 1 83.06 111 HIS B N 1
ATOM 1773 C CA . HIS B 1 111 ? -20.172 21.781 31.656 1 83.06 111 HIS B CA 1
ATOM 1774 C C . HIS B 1 111 ? -20.172 21.391 33.125 1 83.06 111 HIS B C 1
ATOM 1776 O O . HIS B 1 111 ? -21.219 21.25 33.75 1 83.06 111 HIS B O 1
ATOM 1782 N N . GLY B 1 112 ? -19.016 20.812 33.625 1 68.31 112 GLY B N 1
ATOM 1783 C CA . GLY B 1 112 ? -18.953 20.516 35.031 1 68.31 112 GLY B CA 1
ATOM 1784 C C . GLY B 1 112 ? -18.859 21.75 35.906 1 68.31 112 GLY B C 1
ATOM 1785 O O . GLY B 1 112 ? -18.797 21.656 37.125 1 68.31 112 GLY B O 1
ATOM 1786 N N . THR B 1 113 ? -18.625 22.984 35.469 1 49.5 113 THR B N 1
ATOM 1787 C CA . THR B 1 113 ? -18.875 24.062 36.406 1 49.5 113 THR B CA 1
ATOM 1788 C C . THR B 1 113 ? -20.375 24.266 36.594 1 49.5 113 THR B C 1
ATOM 1790 O O . THR B 1 113 ? -21.172 23.984 35.688 1 49.5 113 THR B O 1
#

Secondary structure (DSSP, 8-state):
--HHHHHHHHHHHHTSHHHHHHHHHHHH--EEHHHHHTT-SS-HHHHHHHHHHHHHTTSEE----SSSPEEEE-SHHHHHHHHHHHHHHHHHHHHHHHHHHHHHHHHHHHH--/--HHHHHHHHHHHHTSHHHHHHHHHHHH--EEHHHHHTT-SS-HHHHHHHHHHHHHTTSEE----SSSPEEEE-SHHHHHHHHHHHHHHHHHHHHHHHHHHHHHHHHHHHH--

Organism: NCBI:txid175570

Foldseek 3Di:
DPLVVLLVLQVVLCVDVLLVVLLVVQVVHWDALVRSCVVDPDDSVVSVVSVVSCVVSVQWDFDDDDPPTIIHGDCVSVVSVCVVVVVVVVVVVVVVVVVVVVVVVVVCVVVVD/DPLVVLLVLQVVLCVDPLLVVLLVVQVVHWDALVRSCVVDPDDSVVSVVSVVSCVVSVQWDFDDDDPPTTIHGDCVSVVSVCVVVVVVVVVVVVVVVVVVVVVVVVVCVVVVD

Nearest PDB structures (foldseek):
  3f6o-assembly1_A  TM=9.341E-01  e=3.085E-07  Rhodococcus jostii RHA1
  7p6f-assembly1_BBB  TM=9.464E-01  e=3.265E-06  Streptomyces griseus
  7p6f-assembly2_CCC-2  TM=9.239E-01  e=2.682E-06  Streptomyces griseus
  2oqg-assembly1_D  TM=8.344E-01  e=3.722E-06  Rhodococcus jostii RHA1
  3f6v-assembly1_A-2  TM=8.797E-01  e=1.134E-05  Rhodococcus jostii RHA1

Radius of gyration: 22.01 Å; Cα contacts (8 Å, |Δi|>4): 239; chains: 2; bounding box: 38×76×60 Å

InterPro domains:
  IPR001845 HTH ArsR-type DNA-binding domain [PS50987] (1-92)
  IPR001845 HTH ArsR-type DNA-binding domain [SM00418] (9-86)
  IPR011991 ArsR-like helix-turn-helix domain [cd00090] (11-83)
  IPR036388 Winged helix-like DNA-binding domain superfamily [G3DSA:1.10.10.10] (1-110)
  IPR036390 Winged helix DNA-binding domain superfamily [SSF46785] (5-100)

Solvent-accessible surface area (backbone atoms only — not comparable to full-atom values): 11955 Å² total; per-residue (Å²): 127,54,70,63,49,45,50,22,39,37,25,45,40,52,22,36,64,68,50,43,51,50,49,57,52,28,33,77,38,69,35,32,68,70,64,65,42,65,86,50,97,63,55,68,69,55,49,49,51,49,48,48,47,30,35,77,32,44,43,30,47,66,62,88,67,71,82,82,43,44,35,37,63,39,47,67,48,47,49,56,50,47,55,56,49,51,53,46,33,50,37,32,48,51,50,51,50,50,51,50,50,52,52,50,52,50,49,44,56,65,65,68,100,125,56,69,65,50,46,51,21,38,37,25,45,41,50,22,36,63,68,48,42,51,50,49,57,54,27,36,78,38,72,36,32,67,69,65,66,42,65,85,50,97,64,54,70,67,55,50,49,51,50,49,48,47,31,35,76,33,44,43,30,47,67,63,89,67,70,82,82,44,45,35,38,63,40,46,68,50,45,50,55,50,46,54,56,48,51,51,47,35,50,37,34,47,51,50,51,49,49,50,50,51,51,51,50,52,51,49,45,55,64,65,67,101

Sequence (226 aa):
MTAADALSRVFAALADPTRRDMVARLSAGDATVGQLAEPYRMTLQAVYKHLKVLEDAGVVSRPAGPQPRPVRLEAEVFDLMDTWIERYRREAEERYRRLDAVLAEMDEKEHGTMTAADALSRVFAALADPTRRDMVARLSAGDATVGQLAEPYRMTLQAVYKHLKVLEDAGVVSRPAGPQPRPVRLEAEVFDLMDTWIERYRREAEERYRRLDAVLAEMDEKEHGT

pLDDT: mean 88.64, std 9.84, range [45.25, 98.25]